Protein 9IRE (pdb70)

Sequence (294 aa):
MEERIERIKKQLHAASYKLTPQREATVRVLLENEEDHLSAEDVYLLVKEKSPEIGLATVYRTLELLSELKVVDKINFGDGVSRYDLRQEGAQRFHHHLICTQCGAVQEIQEDLLGEVERKVEHDWSFKVKDHRLTFHGICKNCQENETDEKMEERIERIKKQLHAASYKLTPQREATVRVLLENEEDHLSAEDVYLLVKEKSPEIGLATVYRTLELLSELKVVDKINFGDGVSRYDLRQERFHHHLICTQCGAVQEIQEDLLGEVERKVEHDWSFKVKDHRLTFHGICKNCQEN

Foldseek 3Di:
DVVVVVVVVVVVVVVPVVPCVLLVLLVVLCVVCQVDFAFLVRSLVVSCVPPVVHDSVNNVVSLVVCCVVVQWHWDDDVPPTTTTHGADPPDQEGWEWEFEPPVTDIDTHPDDPCVVVVVVCCPPVVDDDRYDYHYDYYHDDVSVVVVVVVD/DVCVVVVVVVVVVCVQPVDDVLLVLLVVLQVVAQVDFAFLVRSLVVSCVVDVVRDSVNSVVSLVSCCVVQQWPFDDLPLPTTTTHGPPPLPWEWEAENPPRDIDTDPDDPCVVVQVCCCVVVVDDDDHDYYYHYHHDDVVVVD

Nearest PDB structures (foldseek):
  5nhk-assembly1_B  TM=7.740E-01  e=3.487E-10  Francisella tularensis
  2w57-assembly1_B  TM=7.694E-01  e=8.499E-10  Vibrio cholerae
  4ray-assembly1_B  TM=5.313E-01  e=4.793E-10  Magnetospirillum gryphiswaldense MSR-1 v2
  6h1c-assembly1_B-2  TM=6.191E-01  e=3.673E-09  Pseudomonas aeruginosa PAO1
  5fd5-assembly2_B  TM=6.069E-01  e=2.072E-09  Rhizobium leguminosarum bv. viciae

Solvent-accessible surface area: 18382 Å² total; per-residue (Å²): 176,132,96,151,69,100,126,86,125,126,124,107,110,53,58,60,165,155,66,67,83,49,54,103,10,0,47,126,0,7,93,108,37,88,147,76,17,17,3,13,101,44,0,54,109,64,1,54,148,107,23,82,126,15,39,91,57,28,1,104,163,3,0,50,71,18,25,129,106,142,59,0,21,26,5,32,30,74,74,63,43,46,52,5,0,24,38,95,170,79,43,138,42,4,17,7,0,3,14,4,75,102,74,41,46,49,61,46,7,127,111,56,27,0,32,109,11,23,152,81,4,36,149,90,102,56,6,101,2,128,21,2,21,2,13,2,36,0,68,12,101,91,12,68,82,88,96,93,116,121,251,159,142,101,117,77,81,129,66,80,123,120,108,119,28,59,44,133,115,89,60,107,75,53,69,13,0,31,123,0,8,94,102,34,93,124,73,12,17,5,23,101,48,0,48,101,65,0,77,152,122,26,89,127,6,35,93,54,36,0,101,160,4,0,48,38,20,23,128,82,140,66,0,46,62,21,21,7,25,29,60,47,34,14,4,32,21,80,105,176,136,71,50,4,0,2,0,2,68,120,65,35,30,49,35,49,6,186,114,76,31,1,28,118,12,22,140,78,6,42,159,82,102,49,6,100,3,117,62,0,74,5,2,1,12,0,71,2,102,85,26,90,118,160

Secondary structure (DSSP, 8-state):
-HHHHHHHHHHHHHHHHHHHHHHHHHHHHHHHTSSS-EEHHHHHHHHHTT--S--HHHHHHHHHHHHHTTSEEEE--SSS--EEEEPPTT-SSPPEEEEPSSS--EEEE-S-TTHHHHHHHHHHTT----EEEEEEE---HHHHSSSSS--/-HHHHHHHHHHHHHHHHS--HHHHHHHHHHHTTSSS-EEHHHHHHHHHTT-TTS-HHHHHHHHHHHHHTTSEEEEE-SSSSEEEEE------EEEE-TTT--EEEE-S---THHHHHHIIIII----EEEEEEE---TTGGG-

Structure (mmCIF, N/CA/C/O backbone):
data_9IRE
#
_entry.id   9IRE
#
_cell.length_a   99.009
_cell.length_b   99.009
_cell.length_c   61.253
_cell.angle_alpha   90.000
_cell.angle_beta   90.000
_cell.angle_gamma   90.000
#
_symmetry.space_group_name_H-M   'P 4 21 2'
#
loop_
_entity.id
_entity.type
_entity.pdbx_description
1 polymer 'Ferric uptake regulation protein'
2 non-polymer 'ZINC ION'
3 non-polymer 'MAGNESIUM ION'
#
loop_
_atom_site.group_PDB
_atom_site.id
_atom_site.type_symbol
_atom_site.label_atom_id
_atom_site.label_alt_id
_atom_site.label_comp_id
_atom_site.label_asym_id
_atom_site.label_entity_id
_atom_site.label_seq_id
_atom_site.pdbx_PDB_ins_code
_atom_site.Cartn_x
_atom_site.Cartn_y
_atom_site.Cartn_z
_atom_site.occupancy
_atom_site.B_iso_or_equiv
_atom_site.auth_seq_id
_atom_site.auth_comp_id
_atom_site.auth_asym_id
_atom_site.auth_atom_id
_atom_site.pdbx_PDB_model_num
ATOM 1 N N . MET A 1 1 ? -6.66700 -15.93000 -22.00900 1.000 128.98000 1 MET A N 1
ATOM 2 C CA . MET A 1 1 ? -5.62500 -16.05900 -20.99600 1.000 121.24000 1 MET A CA 1
ATOM 3 C C . MET A 1 1 ? -5.71200 -17.41900 -20.32600 1.000 109.54000 1 MET A C 1
ATOM 4 O O . MET A 1 1 ? -4.70600 -18.09100 -20.13700 1.000 109.82000 1 MET A O 1
ATOM 9 N N . GLU A 1 2 ? -6.91000 -17.79900 -19.87500 1.000 110.58000 2 GLU A N 1
ATOM 10 C CA . GLU A 1 2 ? -7.05500 -19.05900 -19.09500 1.000 102.31000 2 GLU A CA 1
ATOM 11 C C . GLU A 1 2 ? -6.48200 -20.23900 -19.87900 1.000 97.61000 2 GLU A C 1
ATOM 12 O O . GLU A 1 2 ? -6.16500 -21.26900 -19.25400 1.000 84.12000 2 GLU A O 1
ATOM 18 N N . GLU A 1 3 ? -6.38600 -20.09600 -21.19700 1.000 108.74000 3 GLU A N 1
ATOM 19 C CA . GLU A 1 3 ? -5.75900 -21.16100 -22.01100 1.000 111.22000 3 GLU A CA 1
ATOM 20 C C . GLU A 1 3 ? -4.27600 -21.19400 -21.64500 1.000 112.53000 3 GLU A C 1
ATOM 21 O O . GLU A 1 3 ? -3.74600 -22.28800 -21.37500 1.000 115.66000 3 GLU A O 1
ATOM 27 N N . ARG A 1 4 ? -3.65100 -20.02100 -21.61200 1.000 104.41000 4 ARG A N 1
ATOM 28 C CA . ARG A 1 4 ? -2.21000 -19.94900 -21.28100 1.000 100.73000 4 ARG A CA 1
ATOM 29 C C . ARG A 1 4 ? -1.98100 -20.53000 -19.88700 1.000 81.67000 4 ARG A C 1
ATOM 30 O O . ARG A 1 4 ? -0.88800 -21.05200 -19.64800 1.000 86.19000 4 ARG A O 1
ATOM 38 N N . ILE A 1 5 ? -2.97100 -20.45600 -19.00400 1.000 78.17000 5 ILE A N 1
ATOM 39 C CA . ILE A 1 5 ? -2.67700 -20.93100 -17.65700 1.000 77.55000 5 ILE A CA 1
ATOM 40 C C . ILE A 1 5 ? -2.64000 -22.44000 -17.65200 1.000 75.32000 5 ILE A C 1
ATOM 41 O O . ILE A 1 5 ? -1.80800 -23.05400 -16.98300 1.000 60.20000 5 ILE A O 1
ATOM 46 N N . GLU A 1 6 ? -3.57900 -23.01600 -18.40300 1.000 91.72000 6 GLU A N 1
ATOM 47 C CA . GLU A 1 6 ? -3.64500 -24.45300 -18.58200 1.000 83.84000 6 GLU A CA 1
ATOM 48 C C . GLU A 1 6 ? -2.37100 -24.96100 -19.25300 1.000 82.98000 6 GLU A C 1
ATOM 49 O O . GLU A 1 6 ? -1.73900 -25.90400 -18.76100 1.000 85.65000 6 GLU A O 1
ATOM 55 N N . ARG A 1 7 ? -1.94200 -24.30300 -20.33700 1.000 78.36000 7 ARG A N 1
ATOM 56 C CA . ARG A 1 7 ? -0.60700 -24.53800 -20.87900 1.000 75.55000 7 ARG A CA 1
ATOM 57 C C . ARG A 1 7 ? 0.46000 -24.55400 -19.78700 1.000 70.13000 7 ARG A C 1
ATOM 58 O O . ARG A 1 7 ? 1.21900 -25.51700 -19.66900 1.000 69.30000 7 ARG A O 1
ATOM 66 N N . ILE A 1 8 ? 0.54200 -23.48200 -18.99600 1.000 71.23000 8 ILE A N 1
ATOM 67 C CA . ILE A 1 8 ? 1.48300 -23.42500 -17.88300 1.000 68.49000 8 ILE A CA 1
ATOM 68 C C . ILE A 1 8 ? 1.30800 -24.63200 -16.96300 1.000 80.41000 8 ILE A C 1
ATOM 69 O O . ILE A 1 8 ? 2.29100 -25.23700 -16.51300 1.000 79.90000 8 ILE A O 1
ATOM 74 N N . LYS A 1 9 ? 0.06300 -25.02700 -16.68500 1.000 77.72000 9 LYS A N 1
ATOM 75 C CA . LYS A 1 9 ? -0.13200 -26.21100 -15.85700 1.000 74.18000 9 LYS A CA 1
ATOM 76 C C . LYS A 1 9 ? 0.54300 -27.41700 -16.49200 1.000 77.55000 9 LYS A C 1
ATOM 77 O O . LYS A 1 9 ? 1.35100 -28.10100 -15.85000 1.000 79.31000 9 LYS A O 1
ATOM 83 N N . LYS A 1 10 ? 0.26400 -27.66300 -17.77600 1.000 79.02000 10 LYS A N 1
ATOM 84 C CA . LYS A 1 10 ? 0.88300 -28.80500 -18.44000 1.000 80.59000 10 LYS A CA 1
ATOM 85 C C . LYS A 1 10 ? 2.41200 -28.68100 -18.45400 1.000 79.44000 10 LYS A C 1
ATOM 86 O O . LYS A 1 10 ? 3.11200 -29.66400 -18.17400 1.000 77.44000 10 LYS A O 1
ATOM 92 N N . GLN A 1 11 ? 2.94100 -27.47000 -18.71400 1.000 81.71000 11 GLN A N 1
ATOM 93 C CA . GLN A 1 11 ? 4.36600 -27.16300 -18.54000 1.000 79.17000 11 GLN A CA 1
ATOM 94 C C . GLN A 1 11 ? 4.93000 -27.77300 -17.26800 1.000 79.37000 11 GLN A C 1
ATOM 95 O O . GLN A 1 11 ? 5.82400 -28.63000 -17.31100 1.000 73.65000 11 GLN A O 1
ATOM 101 N N . LEU A 1 12 ? 4.40900 -27.32500 -16.11700 1.000 76.36000 12 LEU A N 1
ATOM 102 C CA . LEU A 1 12 ? 4.94900 -27.75800 -14.82600 1.000 87.04000 12 LEU A CA 1
ATOM 103 C C . LEU A 1 12 ? 4.82200 -29.27400 -14.60100 1.000 74.54000 12 LEU A C 1
ATOM 104 O O . LEU A 1 12 ? 5.75900 -29.90000 -14.09100 1.000 58.86000 12 LEU A O 1
ATOM 109 N N . HIS A 1 13 ? 3.66700 -29.88000 -14.93300 1.000 73.29000 13 HIS A N 1
ATOM 110 C CA . HIS A 1 13 ? 3.56500 -31.33200 -14.77400 1.000 76.20000 13 HIS A CA 1
ATOM 111 C C . HIS A 1 13 ? 4.73300 -32.05100 -15.44900 1.000 74.77000 13 HIS A C 1
ATOM 112 O O . HIS A 1 13 ? 5.26400 -33.03400 -14.91400 1.000 71.45000 13 HIS A O 1
ATOM 119 N N . ALA A 1 14 ? 5.15300 -31.57300 -16.62300 1.000 81.09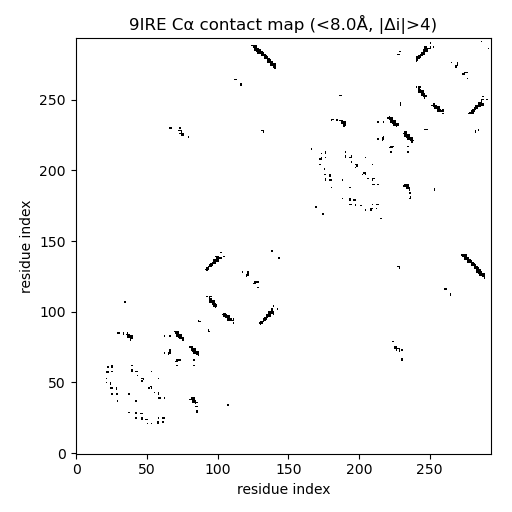000 14 ALA A N 1
ATOM 120 C CA . ALA A 1 14 ? 6.28400 -32.18700 -17.30200 1.000 91.84000 14 ALA A CA 1
ATOM 121 C C . ALA A 1 14 ? 7.53900 -32.02000 -16.47600 1.000 82.45000 14 ALA A C 1
ATOM 122 O O . ALA A 1 14 ? 8.16800 -32.99900 -16.06200 1.000 82.37000 14 ALA A O 1
ATOM 124 N N . ALA A 1 15 ? 7.88700 -30.76600 -16.19700 1.000 79.97000 15 ALA A N 1
ATOM 125 C CA . ALA A 1 15 ? 9.05900 -30.46000 -15.39300 1.000 84.79000 15 ALA A CA 1
ATOM 126 C C . ALA A 1 15 ? 9.13500 -31.32500 -14.13400 1.000 82.74000 15 ALA A C 1
ATOM 127 O O . ALA A 1 15 ? 10.22900 -31.62600 -13.64600 1.000 84.41000 15 ALA A O 1
ATOM 129 N N . SER A 1 16 ? 7.99000 -31.77500 -13.62400 1.000 88.63000 16 SER A N 1
ATOM 130 C CA . SER A 1 16 ? 7.96900 -32.44200 -12.33400 1.000 73.79000 16 SER A CA 1
ATOM 131 C C . SER A 1 16 ? 8.31900 -33.90800 -12.43400 1.000 80.72000 16 SER A C 1
ATOM 132 O O . SER A 1 16 ? 9.16200 -34.38800 -11.66800 1.000 86.21000 16 SER A O 1
ATOM 135 N N . TYR A 1 17 ? 7.70200 -34.65400 -13.35000 1.000 90.50000 17 TYR A N 1
ATOM 136 C CA . TYR A 1 17 ? 8.19900 -36.01800 -13.48700 1.000 104.93000 17 TYR A CA 1
ATOM 137 C C . TYR A 1 17 ? 9.42500 -36.04900 -14.39400 1.000 95.10000 17 TYR A C 1
ATOM 138 O O . TYR A 1 17 ? 10.02000 -37.11500 -14.60300 1.000 95.90000 17 TYR A O 1
ATOM 147 N N . LYS A 1 18 ? 9.86200 -34.86600 -14.83500 1.000 82.57000 18 LYS A N 1
ATOM 148 C CA . LYS A 1 18 ? 11.24300 -34.63400 -15.23100 1.000 74.79000 18 LYS A CA 1
ATOM 149 C C . LYS A 1 18 ? 12.16200 -34.62500 -14.02000 1.000 76.85000 18 LYS A C 1
ATOM 150 O O . LYS A 1 18 ? 13.18300 -35.31100 -14.00900 1.000 85.68000 18 LYS A O 1
ATOM 156 N N . LEU A 1 19 ? 11.77600 -33.91900 -12.96200 1.000 82.78000 19 LEU A N 1
ATOM 157 C CA . LEU A 1 19 ? 12.66700 -33.57900 -11.86300 1.000 83.61000 19 LEU A CA 1
ATOM 158 C C . LEU A 1 19 ? 12.55500 -34.51700 -10.67600 1.000 71.16000 19 LEU A C 1
ATOM 159 O O . LEU A 1 19 ? 13.26700 -34.33600 -9.69600 1.000 84.74000 19 LEU A O 1
ATOM 164 N N . THR A 1 20 ? 11.71100 -35.48900 -10.72100 1.000 73.99000 20 THR A N 1
ATOM 165 C CA . THR A 1 20 ? 11.56900 -36.30100 -9.51800 1.000 85.06000 20 THR A CA 1
ATOM 166 C C . THR A 1 20 ? 12.82600 -37.09500 -9.13000 1.000 84.49000 20 THR A C 1
ATOM 167 O O . THR A 1 20 ? 13.05000 -37.30300 -7.93200 1.000 82.07000 20 THR A O 1
ATOM 171 N N . PRO A 1 21 ? 13.66500 -37.57500 -10.06500 1.000 89.93000 21 PRO A N 1
ATOM 172 C CA . PRO A 1 21 ? 14.85600 -38.31900 -9.61400 1.000 88.32000 21 PRO A CA 1
ATOM 173 C C . PRO A 1 21 ? 15.68200 -37.57800 -8.57300 1.000 81.42000 21 PRO A C 1
ATOM 174 O O . PRO A 1 21 ? 16.00400 -38.13700 -7.51500 1.000 80.34000 21 PRO A O 1
ATOM 178 N N . GLN A 1 22 ? 15.96100 -36.31000 -8.79200 1.000 84.69000 22 GLN A N 1
ATOM 179 C CA . GLN A 1 22 ? 16.71100 -35.57300 -7.78700 1.000 92.68000 22 GLN A CA 1
ATOM 180 C C . GLN A 1 22 ? 15.85400 -35.21000 -6.56800 1.000 84.05000 22 GLN A C 1
ATOM 181 O O . GLN A 1 22 ? 16.40100 -34.92300 -5.49600 1.000 66.07000 22 GLN A O 1
ATOM 187 N N . ARG A 1 23 ? 14.52400 -35.25300 -6.69900 1.000 84.40000 23 ARG A N 1
ATOM 188 C CA . ARG A 1 23 ? 13.65100 -35.15200 -5.53500 1.000 83.71000 23 ARG A CA 1
ATOM 189 C C . ARG A 1 23 ? 13.80000 -36.38100 -4.63900 1.000 89.86000 23 ARG A C 1
ATOM 190 O O . ARG A 1 23 ? 13.93200 -36.25400 -3.41100 1.000 83.83000 23 ARG A O 1
ATOM 198 N N . GLU A 1 24 ? 13.79700 -37.58200 -5.24200 1.000 87.47000 24 GLU A N 1
ATOM 199 C CA . GLU A 1 24 ? 13.84900 -38.81500 -4.45800 1.000 80.80000 24 GLU A CA 1
ATOM 200 C C . GLU A 1 24 ? 15.17700 -38.95100 -3.72700 1.000 81.87000 24 GLU A C 1
ATOM 201 O O . GLU A 1 24 ? 15.22000 -39.45200 -2.58800 1.000 73.08000 24 GLU A O 1
ATOM 207 N N . ALA A 1 25 ? 16.26700 -38.51000 -4.38400 1.000 77.91000 25 ALA A N 1
ATOM 208 C CA . ALA A 1 25 ? 17.60900 -38.52600 -3.80200 1.000 67.37000 25 ALA A CA 1
ATOM 209 C C . ALA A 1 25 ? 17.63800 -37.81300 -2.45700 1.000 67.47000 25 ALA A C 1
ATOM 210 O O . ALA A 1 25 ? 18.21000 -38.32100 -1.48300 1.000 60.45000 25 ALA A O 1
ATOM 212 N N . THR A 1 26 ? 17.03600 -36.60700 -2.41000 1.000 77.35000 26 THR A N 1
ATOM 213 C CA . THR A 1 26 ? 16.98500 -35.77600 -1.21000 1.000 59.78000 26 THR A CA 1
ATOM 214 C C . THR A 1 26 ? 16.06400 -36.38000 -0.16200 1.000 59.30000 26 THR A C 1
ATOM 215 O O . THR A 1 26 ? 16.42600 -36.46900 1.01700 1.000 55.48000 26 THR A O 1
ATOM 219 N N . VAL A 1 27 ? 14.87600 -36.83000 -0.57000 1.000 59.65000 27 VAL A N 1
ATOM 220 C CA . VAL A 1 27 ? 13.93900 -37.37800 0.40800 1.000 67.59000 27 VAL A CA 1
ATOM 221 C C . VAL A 1 27 ? 14.53700 -38.61700 1.09400 1.000 60.50000 27 VAL A C 1
ATOM 222 O O . VAL A 1 27 ? 14.25400 -38.88000 2.27100 1.000 56.63000 27 VAL A O 1
ATOM 226 N N . ARG A 1 28 ? 15.36900 -39.39000 0.37200 1.000 60.77000 28 ARG A N 1
ATOM 227 C CA . ARG A 1 28 ? 16.11600 -40.50100 0.98600 1.000 69.38000 28 ARG A CA 1
ATOM 228 C C . ARG A 1 28 ? 16.94500 -40.06500 2.19500 1.000 68.20000 28 ARG A C 1
ATOM 229 O O . ARG A 1 28 ? 16.75900 -40.55500 3.32400 1.000 66.54000 28 ARG A O 1
ATOM 237 N N . VAL A 1 29 ? 17.91300 -39.18900 1.94400 1.000 56.92000 29 VAL A N 1
ATOM 238 C CA . VAL A 1 29 ? 18.79500 -38.65300 2.96000 1.000 53.13000 29 VAL A CA 1
ATOM 239 C C . VAL A 1 29 ? 18.02900 -38.28000 4.21700 1.000 49.92000 29 VAL A C 1
ATOM 240 O O . VAL A 1 29 ? 18.44900 -38.61300 5.32300 1.000 55.66000 29 VAL A O 1
ATOM 244 N N . LEU A 1 30 ? 16.89000 -37.60900 4.06200 1.000 55.69000 30 LEU A N 1
ATOM 245 C CA . LEU A 1 30 ? 16.08000 -37.25200 5.22800 1.000 61.48000 30 LEU A CA 1
ATOM 246 C C . LEU A 1 30 ? 15.61900 -38.49800 5.96300 1.000 72.61000 30 LEU A C 1
ATOM 247 O O . LEU A 1 30 ? 15.74100 -38.60000 7.19200 1.000 70.20000 30 LEU A O 1
ATOM 252 N N . LEU A 1 31 ? 15.05700 -39.44700 5.21300 1.000 71.32000 31 LEU A N 1
ATOM 253 C CA . LEU A 1 31 ? 14.43900 -40.59400 5.84300 1.000 65.26000 31 LEU A CA 1
ATOM 254 C C . LEU A 1 31 ? 15.48600 -41.45700 6.51600 1.000 69.71000 31 LEU A C 1
ATOM 255 O O . LEU A 1 31 ? 15.25200 -41.97100 7.61800 1.000 70.01000 31 LEU A O 1
ATOM 260 N N . GLU A 1 32 ? 16.65400 -41.59100 5.87400 1.000 65.96000 32 GLU A N 1
ATOM 261 C CA . GLU A 1 32 ? 17.74400 -42.37300 6.44200 1.000 65.66000 32 GLU A CA 1
ATOM 262 C C . GLU A 1 32 ? 18.20100 -41.83400 7.78700 1.000 76.30000 32 GLU A C 1
ATOM 263 O O . GLU A 1 32 ? 18.78300 -42.58100 8.57700 1.000 106.88000 32 GLU A O 1
ATOM 269 N N . ASN A 1 33 ? 17.93800 -40.55900 8.08600 1.000 74.35000 33 ASN A N 1
ATOM 270 C CA . ASN A 1 33 ? 18.46900 -39.90500 9.29300 1.000 77.73000 33 ASN A CA 1
ATOM 271 C C . ASN A 1 33 ? 17.36900 -39.18900 10.07300 1.000 80.45000 33 ASN A C 1
ATOM 272 O O . ASN A 1 33 ? 17.46100 -37.98700 10.29700 1.000 82.29000 33 ASN A O 1
ATOM 277 N N . GLU A 1 34 ? 16.29400 -39.89500 10.43900 1.000 79.51000 34 GLU A N 1
ATOM 278 C CA . GLU A 1 34 ? 15.17700 -39.19400 11.07500 1.000 88.52000 34 GLU A CA 1
ATOM 279 C C . GLU A 1 34 ? 15.50300 -38.73900 12.48100 1.000 92.44000 34 GLU A C 1
ATOM 280 O O . GLU A 1 34 ? 14.79100 -37.87900 13.03000 1.000 84.16000 34 GLU A O 1
ATOM 286 N N . GLU A 1 35 ? 16.51400 -39.35600 13.09800 1.000 96.56000 35 GLU A N 1
ATOM 287 C CA . GLU A 1 35 ? 16.89100 -38.98600 14.45700 1.000 102.56000 35 GLU A CA 1
ATOM 288 C C . GLU A 1 35 ? 17.71100 -37.70800 14.47500 1.000 105.74000 35 GLU A C 1
ATOM 289 O O . GLU A 1 35 ? 17.58900 -36.90000 15.40200 1.000 115.64000 35 GLU A O 1
ATOM 295 N N . ASP A 1 36 ? 18.56600 -37.52200 13.47900 1.000 96.89000 36 ASP A N 1
ATOM 296 C CA . ASP A 1 36 ? 19.24000 -36.25000 13.29100 1.000 88.12000 36 ASP A CA 1
ATOM 297 C C . ASP A 1 36 ? 18.24300 -35.18900 12.82900 1.000 86.36000 36 ASP A C 1
ATOM 298 O O . ASP A 1 36 ? 17.13900 -35.50000 12.34700 1.000 83.78000 36 ASP A O 1
ATOM 303 N N . HIS A 1 37 ? 18.63300 -33.91800 12.99300 1.000 82.50000 37 HIS A N 1
ATOM 304 C CA . HIS A 1 37 ? 17.83900 -32.80500 12.46000 1.000 72.68000 37 HIS A CA 1
ATOM 305 C C . HIS A 1 37 ? 18.74900 -32.04300 11.48300 1.000 62.05000 37 HIS A C 1
ATOM 306 O O . HIS A 1 37 ? 19.49100 -31.15200 11.88500 1.000 55.55000 37 HIS A O 1
ATOM 313 N N . LEU A 1 38 ? 18.68100 -32.39500 10.18900 1.000 59.16000 38 LEU A N 1
ATOM 314 C CA . LEU A 1 38 ? 19.69900 -31.98500 9.22200 1.000 55.00000 38 LEU A CA 1
ATOM 315 C C . LEU A 1 38 ? 19.51300 -30.54500 8.72400 1.000 59.10000 38 LEU A C 1
ATOM 316 O O . LEU A 1 38 ? 18.40100 -30.11400 8.35400 1.000 55.82000 38 LEU A O 1
ATOM 321 N N . SER A 1 39 ? 20.60500 -29.78900 8.71700 1.000 56.58000 39 SER A N 1
ATOM 322 C CA . SER A 1 39 ? 20.55900 -28.50200 8.04800 1.000 52.60000 39 SER A CA 1
ATOM 323 C C . SER A 1 39 ? 20.66000 -28.72200 6.55100 1.000 52.74000 39 SER A C 1
ATOM 324 O O . SER A 1 39 ? 21.14000 -29.75500 6.09500 1.000 57.90000 39 SER A O 1
ATOM 327 N N . ALA A 1 40 ? 20.22200 -27.73500 5.77500 1.000 60.05000 40 ALA A N 1
ATOM 328 C CA . ALA A 1 40 ? 20.27800 -27.88200 4.32200 1.000 55.62000 40 ALA A CA 1
ATOM 329 C C . ALA A 1 40 ? 21.67500 -28.31000 3.88400 1.000 49.75000 40 ALA A C 1
ATOM 330 O O . ALA A 1 40 ? 21.81800 -29.29600 3.15900 1.000 43.98000 40 ALA A O 1
ATOM 332 N N . GLU A 1 41 ? 22.71100 -27.58500 4.35700 1.000 57.30000 41 GLU A N 1
ATOM 333 C CA . GLU A 1 41 ? 24.11900 -27.95100 4.17300 1.000 51.75000 41 GLU A CA 1
ATOM 334 C C . GLU A 1 41 ? 24.35600 -29.42200 4.41400 1.000 51.10000 41 GLU A C 1
ATOM 335 O O . GLU A 1 41 ? 25.00600 -30.08100 3.60600 1.000 53.61000 41 GLU A O 1
ATOM 341 N N . ASP A 1 42 ? 23.85000 -29.94900 5.53500 1.000 56.48000 42 ASP A N 1
ATOM 342 C CA . ASP A 1 42 ? 23.99900 -31.36800 5.86900 1.000 51.97000 42 ASP A CA 1
ATOM 343 C C . ASP A 1 42 ? 23.44000 -32.26300 4.77500 1.000 49.74000 42 ASP A C 1
ATOM 344 O O . ASP A 1 42 ? 24.17100 -33.03500 4.16100 1.000 55.90000 42 ASP A O 1
ATOM 349 N N . VAL A 1 43 ? 22.13400 -32.18600 4.55300 1.000 46.85000 43 VAL A N 1
ATOM 350 C CA . VAL A 1 43 ? 21.50300 -32.85000 3.42000 1.000 56.70000 43 VAL A CA 1
ATOM 351 C C . VAL A 1 43 ? 22.40400 -32.76800 2.18900 1.000 55.19000 43 VAL A C 1
ATOM 352 O O . VAL A 1 43 ? 22.75800 -33.78800 1.59300 1.000 58.82000 43 VAL A O 1
ATOM 356 N N . TYR A 1 44 ? 22.81200 -31.55700 1.80700 1.000 51.15000 44 TYR A N 1
ATOM 357 C CA . TYR A 1 44 ? 23.54100 -31.38500 0.56300 1.000 56.37000 44 TYR A CA 1
ATOM 358 C C . TYR A 1 44 ? 24.68300 -32.36400 0.48700 1.000 66.49000 44 TYR A C 1
ATOM 359 O O . TYR A 1 44 ? 24.77900 -33.14500 -0.46400 1.000 78.13000 44 TYR A O 1
ATOM 368 N N . LEU A 1 45 ? 25.54200 -32.34300 1.50900 1.000 58.51000 45 LEU A N 1
ATOM 369 C CA . LEU A 1 45 ? 26.64800 -33.28700 1.60200 1.000 58.04000 45 LEU A CA 1
ATOM 370 C C . LEU A 1 45 ? 26.17000 -34.73500 1.45500 1.000 69.48000 45 LEU A C 1
ATOM 371 O O . LEU A 1 45 ? 26.67800 -35.48400 0.61100 1.000 70.03000 45 LEU A O 1
ATOM 376 N N . LEU A 1 46 ? 25.16600 -35.13800 2.23500 1.000 61.87000 46 LEU A N 1
ATOM 377 C CA . LEU A 1 46 ? 24.80500 -36.54400 2.22100 1.000 57.18000 46 LEU A CA 1
ATOM 378 C C . LEU A 1 46 ? 24.22500 -36.97700 0.88300 1.000 70.50000 46 LEU A C 1
ATOM 379 O O . LEU A 1 46 ? 24.19400 -38.18300 0.60700 1.000 81.30000 46 LEU A O 1
ATOM 384 N N . VAL A 1 47 ? 23.80000 -36.02900 0.04200 1.000 73.09000 47 VAL A N 1
ATOM 385 C CA . VAL A 1 47 ? 23.15800 -36.35200 -1.23200 1.000 78.88000 47 VAL A CA 1
ATOM 386 C C . VAL A 1 47 ? 24.18500 -36.48900 -2.35100 1.000 83.08000 47 VAL A C 1
ATOM 387 O O . VAL A 1 47 ? 23.93500 -37.21900 -3.32100 1.000 96.90000 47 VAL A O 1
ATOM 391 N N . LYS A 1 48 ? 25.35100 -35.85600 -2.22800 1.000 84.72000 48 LYS A N 1
ATOM 392 C CA . LYS A 1 48 ? 26.42400 -36.11000 -3.18300 1.000 93.91000 48 LYS A CA 1
ATOM 393 C C . LYS A 1 48 ? 27.18800 -37.39500 -2.87400 1.000 89.68000 48 LYS A C 1
ATOM 394 O O . LYS A 1 48 ? 28.00800 -37.83700 -3.69300 1.000 88.63000 48 LYS A O 1
ATOM 400 N N . GLU A 1 49 ? 26.92100 -38.01400 -1.72300 1.000 85.37000 49 GLU A N 1
ATOM 401 C CA . GLU A 1 49 ? 27.50100 -39.31400 -1.43000 1.000 83.06000 49 GLU A CA 1
ATOM 402 C C . GLU A 1 49 ? 26.86600 -40.41100 -2.27500 1.000 79.51000 49 GLU A C 1
ATOM 403 O O . GLU A 1 49 ? 27.42200 -41.50300 -2.37200 1.000 88.29000 49 GLU A O 1
ATOM 409 N N . LYS A 1 50 ? 25.71700 -40.14300 -2.88700 1.000 88.46000 50 LYS A N 1
ATOM 410 C CA . LYS A 1 50 ? 25.04800 -41.08600 -3.77400 1.000 93.02000 50 LYS A CA 1
ATOM 411 C C . LYS A 1 50 ? 24.82900 -40.46600 -5.14800 1.000 88.84000 50 LYS A C 1
ATOM 412 O O . LYS A 1 50 ? 25.16200 -41.05900 -6.18000 1.000 102.55000 50 LYS A O 1
ATOM 418 N N . SER A 1 51 ? 24.29000 -39.25600 -5.17000 1.000 82.20000 51 SER A N 1
ATOM 419 C CA . SER A 1 51 ? 23.78800 -38.65100 -6.39700 1.000 86.94000 51 SER A CA 1
ATOM 420 C C . SER A 1 51 ? 24.43200 -37.28900 -6.63300 1.000 91.42000 51 SER A C 1
ATOM 421 O O . SER A 1 51 ? 23.72800 -36.28500 -6.80400 1.000 106.57000 51 SER A O 1
ATOM 424 N N . PRO A 1 52 ? 25.78000 -37.22800 -6.72600 1.000 94.04000 52 PRO A N 1
ATOM 425 C CA . PRO A 1 52 ? 26.47000 -35.92100 -6.75400 1.000 98.84000 52 PRO A CA 1
ATOM 426 C C . PRO A 1 52 ? 26.35100 -35.09100 -8.04500 1.000 98.45000 52 PRO A C 1
ATOM 427 O O . PRO A 1 52 ? 27.02300 -34.06000 -8.18200 1.000 84.11000 52 PRO A O 1
ATOM 431 N N . GLU A 1 53 ? 25.49600 -35.50300 -8.97500 1.000 103.30000 53 GLU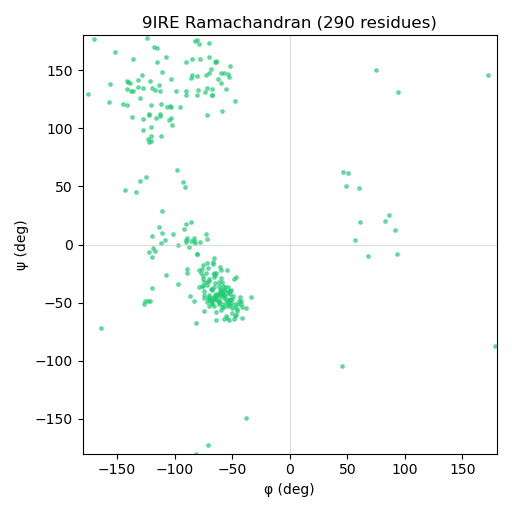 A N 1
ATOM 432 C CA . GLU A 1 53 ? 25.12300 -34.70400 -10.14400 1.000 99.19000 53 GLU A CA 1
ATOM 433 C C . GLU A 1 53 ? 23.86700 -33.90000 -9.85500 1.000 95.61000 53 GLU A C 1
ATOM 434 O O . GLU A 1 53 ? 22.88700 -33.90700 -10.60300 1.000 93.74000 53 GLU A O 1
ATOM 440 N N . ILE A 1 54 ? 23.91800 -33.14400 -8.76700 1.000 96.18000 54 ILE A N 1
ATOM 441 C CA . ILE A 1 54 ? 22.71700 -32.67300 -8.08800 1.000 92.62000 54 ILE A CA 1
ATOM 442 C C . ILE A 1 54 ? 22.67500 -31.14000 -8.01300 1.000 92.40000 54 ILE A C 1
ATOM 443 O O . ILE A 1 54 ? 21.65300 -30.52200 -8.34700 1.000 100.20000 54 ILE A O 1
ATOM 448 N N . GLY A 1 55 ? 23.77000 -30.51600 -7.58300 1.000 81.69000 55 GLY A N 1
ATOM 449 C CA . GLY A 1 55 ? 23.74400 -29.08900 -7.34200 1.000 90.44000 55 GLY A CA 1
ATOM 450 C C . GLY A 1 55 ? 22.99900 -28.73000 -6.06900 1.000 88.32000 55 GLY A C 1
ATOM 451 O O . GLY A 1 55 ? 22.06900 -29.43200 -5.65800 1.000 102.71000 55 GLY A O 1
ATOM 452 N N . LEU A 1 56 ? 23.39400 -27.63600 -5.42100 1.000 76.42000 56 LEU A N 1
ATOM 453 C CA . LEU A 1 56 ? 22.80500 -27.33600 -4.12500 1.000 69.55000 56 LEU A CA 1
ATOM 454 C C . LEU A 1 56 ? 21.40300 -26.78400 -4.27000 1.000 73.29000 56 LEU A C 1
ATOM 455 O O . LEU A 1 56 ? 20.54300 -27.07600 -3.43200 1.000 72.62000 56 LEU A O 1
ATOM 460 N N . ALA A 1 57 ? 21.15200 -25.98100 -5.31800 1.000 69.47000 57 ALA A N 1
ATOM 461 C CA . ALA A 1 57 ? 19.85600 -25.30300 -5.42700 1.000 51.62000 57 ALA A CA 1
ATOM 462 C C . ALA A 1 57 ? 18.71400 -26.30900 -5.48900 1.000 56.94000 57 ALA A C 1
ATOM 463 O O . ALA A 1 57 ? 17.68800 -26.13700 -4.83100 1.000 61.08000 57 ALA A O 1
ATOM 465 N N . THR A 1 58 ? 18.87900 -27.38900 -6.24300 1.000 63.40000 58 THR A N 1
ATOM 466 C CA . THR A 1 58 ? 17.79600 -28.35300 -6.29400 1.000 66.31000 58 THR A CA 1
ATOM 467 C C . THR A 1 58 ? 17.57200 -29.02300 -4.94700 1.000 61.89000 58 THR A C 1
ATOM 468 O O . THR A 1 58 ? 16.46700 -29.50800 -4.69200 1.000 50.22000 58 THR A O 1
ATOM 472 N N . VAL A 1 59 ? 18.58400 -29.09000 -4.08100 1.000 54.12000 59 VAL A N 1
ATOM 473 C CA . VAL A 1 59 ? 18.35500 -29.73200 -2.79300 1.000 55.30000 59 VAL A CA 1
ATOM 474 C C . VAL A 1 59 ? 17.53600 -28.80200 -1.91200 1.000 51.42000 59 VAL A C 1
ATOM 475 O O . VAL A 1 59 ? 16.42000 -29.13800 -1.51200 1.000 53.35000 59 VAL A O 1
ATOM 479 N N . TYR A 1 60 ? 18.04200 -27.58800 -1.68500 1.000 59.50000 60 TYR A N 1
ATOM 480 C CA . TYR A 1 60 ? 17.32800 -26.54700 -0.95600 1.000 50.40000 60 TYR A CA 1
ATOM 481 C C . TYR A 1 60 ? 15.87300 -26.41000 -1.41000 1.000 47.80000 60 TYR A C 1
ATOM 482 O O . TYR A 1 60 ? 14.93100 -26.54700 -0.61700 1.000 55.47000 60 TYR A O 1
ATOM 491 N N . ARG A 1 61 ? 15.68100 -26.15600 -2.70100 1.000 51.59000 61 ARG A N 1
ATOM 492 C CA . ARG A 1 61 ? 14.33300 -26.00100 -3.22400 1.000 52.99000 61 ARG A CA 1
ATOM 493 C C . ARG A 1 61 ? 13.47700 -27.20700 -2.85900 1.000 59.10000 61 ARG A C 1
ATOM 494 O O . ARG A 1 61 ? 12.29300 -27.04400 -2.53900 1.000 63.87000 61 ARG A O 1
ATOM 502 N N . THR A 1 62 ? 14.05500 -28.41700 -2.86200 1.000 56.14000 62 THR A N 1
ATOM 503 C CA . THR A 1 62 ? 13.29000 -29.56300 -2.37600 1.000 58.60000 62 THR A CA 1
ATOM 504 C C . THR A 1 62 ? 12.99500 -29.40800 -0.89500 1.000 59.24000 62 THR A C 1
ATOM 505 O O . THR A 1 62 ? 11.86100 -29.59800 -0.45600 1.000 60.72000 62 THR A O 1
ATOM 509 N N . LEU A 1 63 ? 14.01100 -29.05500 -0.11100 1.000 59.25000 63 LEU A N 1
ATOM 510 C CA . LEU A 1 63 ? 13.84500 -28.98500 1.33300 1.000 45.72000 63 LEU A CA 1
ATOM 511 C C . LEU A 1 63 ? 12.78900 -27.98100 1.67200 1.000 49.84000 63 LEU A C 1
ATOM 512 O O . LEU A 1 63 ? 11.94700 -28.20800 2.55100 1.000 48.70000 63 LEU A O 1
ATOM 517 N N . GLU A 1 64 ? 12.81700 -26.86100 0.97200 1.000 57.15000 64 GLU A N 1
ATOM 518 C CA . GLU A 1 64 ? 11.84000 -25.83700 1.25000 1.000 58.54000 64 GLU A CA 1
ATOM 519 C C . GLU A 1 64 ? 10.45000 -26.30100 0.82900 1.000 50.05000 64 GLU A C 1
ATOM 520 O O . GLU A 1 64 ? 9.52000 -26.30100 1.63900 1.000 50.75000 64 GLU A O 1
ATOM 526 N N . LEU A 1 65 ? 10.31100 -26.82200 -0.38800 1.000 55.79000 65 LEU A N 1
ATOM 527 C CA . LEU A 1 65 ? 9.02700 -27.39200 -0.79600 1.000 55.17000 65 LEU A CA 1
ATOM 528 C C . LEU A 1 65 ? 8.49700 -28.41300 0.21200 1.000 52.28000 65 LEU A C 1
ATOM 529 O O . LEU A 1 65 ? 7.30600 -28.41800 0.52900 1.000 54.89000 65 LEU A O 1
ATOM 534 N N . LEU A 1 66 ? 9.37300 -29.24800 0.76400 1.000 46.62000 66 LEU A N 1
ATOM 535 C CA . LEU A 1 66 ? 8.94500 -30.28700 1.69700 1.000 51.79000 66 LEU A CA 1
ATOM 536 C C . LEU A 1 66 ? 8.51900 -29.73300 3.05000 1.000 56.10000 66 LEU A C 1
ATOM 537 O O . LEU A 1 66 ? 7.67600 -30.34400 3.72700 1.000 51.47000 66 LEU A O 1
ATOM 542 N N . SER A 1 67 ? 9.13100 -28.62900 3.49700 1.000 56.62000 67 SER A N 1
ATOM 543 C CA . SER A 1 67 ? 8.60500 -27.92700 4.66200 1.000 49.37000 67 SER A CA 1
ATOM 544 C C . SER A 1 67 ? 7.41700 -27.08000 4.31500 1.000 48.96000 67 SER A C 1
ATOM 545 O O . SER A 1 67 ? 6.66800 -26.70500 5.21600 1.000 53.48000 67 SER A O 1
ATOM 548 N N . GLU A 1 68 ? 7.26700 -26.71500 3.03900 1.000 59.07000 68 GLU A N 1
ATOM 549 C CA . GLU A 1 68 ? 6.01400 -26.12700 2.59600 1.000 52.77000 68 GLU A CA 1
ATOM 550 C C . GLU A 1 68 ? 4.88700 -27.10400 2.85100 1.000 54.23000 68 GLU A C 1
ATOM 551 O O . GLU A 1 68 ? 3.82000 -26.71200 3.32500 1.000 71.27000 68 GLU A O 1
ATOM 557 N N . LEU A 1 69 ? 5.13900 -28.39200 2.60200 1.000 55.84000 69 LEU A N 1
ATOM 558 C CA . LEU A 1 69 ? 4.13000 -29.45000 2.60000 1.000 64.79000 69 LEU A CA 1
ATOM 559 C C . LEU A 1 69 ? 3.97800 -30.12500 3.95400 1.000 65.99000 69 LEU A C 1
ATOM 560 O O . LEU A 1 69 ? 3.38800 -31.21000 4.02900 1.000 75.78000 69 LEU A O 1
ATOM 565 N N . LYS A 1 70 ? 4.52900 -29.53900 5.01300 1.000 66.26000 70 LYS A N 1
ATOM 566 C CA . LYS A 1 70 ? 4.57000 -30.09000 6.37200 1.000 65.69000 70 LYS A CA 1
ATOM 567 C C . LYS A 1 70 ? 5.24000 -31.46300 6.44700 1.000 61.13000 70 LYS A C 1
ATOM 568 O O . LYS A 1 70 ? 5.26900 -32.04200 7.53700 1.000 67.48000 70 LYS A O 1
ATOM 574 N N . VAL A 1 71 ? 5.79100 -31.99400 5.34000 1.000 51.89000 71 VAL A N 1
ATOM 575 C CA . VAL A 1 71 ? 6.49300 -33.27700 5.37600 1.000 53.22000 71 VAL A CA 1
ATOM 576 C C . VAL A 1 71 ? 7.61200 -33.22300 6.41800 1.000 67.60000 71 VAL A C 1
ATOM 577 O O . VAL A 1 71 ? 7.78500 -34.16500 7.20400 1.000 64.31000 71 VAL A O 1
ATOM 581 N N . VAL A 1 72 ? 8.36800 -32.09700 6.42400 1.000 72.65000 72 VAL A N 1
ATOM 582 C CA . VAL A 1 72 ? 9.41100 -31.72100 7.39300 1.000 64.53000 72 VAL A CA 1
ATOM 583 C C . VAL A 1 72 ? 9.09100 -30.34600 8.00000 1.000 67.99000 72 VAL A C 1
ATOM 584 O O . VAL A 1 72 ? 8.11200 -29.68300 7.63100 1.000 69.72000 72 VAL A O 1
ATOM 588 N N . ASP A 1 73 ? 9.94600 -29.91200 8.94800 1.000 62.55000 73 ASP A N 1
ATOM 589 C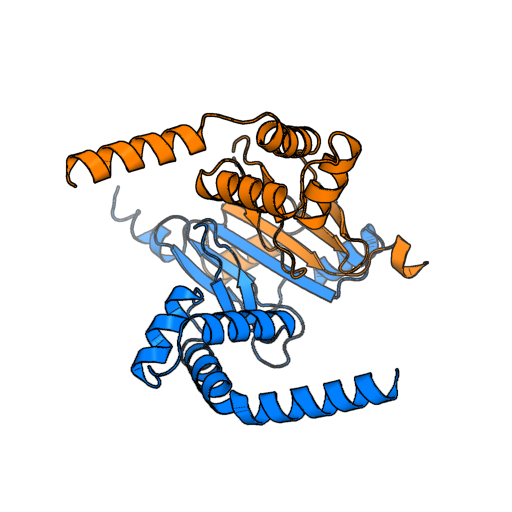 CA . ASP A 1 73 ? 9.71500 -28.67900 9.69000 1.000 59.06000 73 ASP A CA 1
ATOM 590 C C . ASP A 1 73 ? 11.02700 -27.92500 9.91300 1.000 64.53000 73 ASP A C 1
ATOM 591 O O . ASP A 1 73 ? 12.03800 -28.52000 10.29900 1.000 61.61000 73 ASP A O 1
ATOM 596 N N . LYS A 1 74 ? 11.02600 -26.61200 9.66500 1.000 67.85000 74 LYS A N 1
ATOM 597 C CA . LYS A 1 74 ? 12.24800 -25.84000 9.86600 1.000 60.17000 74 LYS A CA 1
ATOM 598 C C . LYS A 1 74 ? 12.35000 -25.42900 11.32300 1.000 58.71000 74 LYS A C 1
ATOM 599 O O . LYS A 1 74 ? 11.34600 -25.27600 12.01100 1.000 64.61000 74 LYS A O 1
ATOM 605 N N . ILE A 1 75 ? 13.57200 -25.37500 11.81900 1.000 56.33000 75 ILE A N 1
ATOM 606 C CA . ILE A 1 75 ? 13.77200 -25.26400 13.25200 1.000 54.92000 75 ILE A CA 1
ATOM 607 C C . ILE A 1 75 ? 15.14900 -24.64900 13.49100 1.000 64.12000 75 ILE A C 1
ATOM 608 O O . ILE A 1 75 ? 16.15900 -25.14700 12.97700 1.000 64.92000 75 ILE A O 1
ATOM 613 N N . ASN A 1 76 ? 15.19900 -23.52600 14.20600 1.000 68.43000 76 ASN A N 1
ATOM 614 C CA . ASN A 1 76 ? 16.45500 -23.11100 14.79200 1.000 64.30000 76 ASN A CA 1
ATOM 615 C C . ASN A 1 76 ? 16.56600 -23.71600 16.18200 1.000 66.98000 76 ASN A C 1
ATOM 616 O O . ASN A 1 76 ? 15.56800 -24.07300 16.79900 1.000 72.59000 76 ASN A O 1
ATOM 621 N N . PHE A 1 77 ? 17.78800 -23.84500 16.68100 1.000 74.64000 77 PHE A N 1
ATOM 622 C CA . PHE A 1 77 ? 17.95600 -24.43800 17.99900 1.000 71.81000 77 PHE A CA 1
ATOM 623 C C . PHE A 1 77 ? 18.62200 -23.48500 18.97100 1.000 83.43000 77 PHE A C 1
ATOM 624 O O . PHE A 1 77 ? 18.89400 -23.87600 20.11900 1.000 77.02000 77 PHE A O 1
ATOM 632 N N . GLY A 1 78 ? 18.82500 -22.22900 18.55900 1.000 100.80000 78 GLY A N 1
ATOM 633 C CA . GLY A 1 78 ? 19.69700 -21.29500 19.22900 1.000 98.39000 78 GLY A CA 1
ATOM 634 C C . GLY A 1 78 ? 21.09200 -21.30900 18.65900 1.000 106.63000 78 GLY A C 1
ATOM 635 O O . GLY A 1 78 ? 21.90100 -20.44300 19.02100 1.000 124.82000 78 GLY A O 1
ATOM 636 N N . ASP A 1 79 ? 21.39200 -22.26300 17.77000 1.000 97.28000 79 ASP A N 1
ATOM 637 C CA . ASP A 1 79 ? 22.66900 -22.30900 17.08400 1.000 86.67000 79 ASP A CA 1
ATOM 638 C C . ASP A 1 79 ? 22.66600 -21.53000 15.77100 1.000 87.39000 79 ASP A C 1
ATOM 639 O O . ASP A 1 79 ? 23.68200 -21.54400 15.06200 1.000 89.75000 79 ASP A O 1
ATOM 644 N N . GLY A 1 80 ? 21.55700 -20.84800 15.43700 1.000 83.99000 80 GLY A N 1
ATOM 645 C CA . GLY A 1 80 ? 21.50000 -19.97200 14.27700 1.000 83.47000 80 GLY A CA 1
ATOM 646 C C . GLY A 1 80 ? 21.77900 -20.67500 12.96000 1.000 84.34000 80 GLY A C 1
ATOM 647 O O . GLY A 1 80 ? 22.62500 -20.23700 12.16100 1.000 80.79000 80 GLY A O 1
ATOM 648 N N . VAL A 1 81 ? 21.09600 -21.81100 12.77600 1.000 75.25000 81 VAL A N 1
ATOM 649 C CA . VAL A 1 81 ? 21.20700 -22.72100 11.63800 1.000 62.21000 81 VAL A CA 1
ATOM 650 C C . VAL A 1 81 ? 19.80600 -23.25800 11.40000 1.000 54.95000 81 VAL A C 1
ATOM 651 O O . VAL A 1 81 ? 19.19400 -23.86400 12.29100 1.000 60.38000 81 VAL A O 1
ATOM 655 N N . SER A 1 82 ? 19.27500 -23.04300 10.22500 1.000 50.92000 82 SER A N 1
ATOM 656 C CA . SER A 1 82 ? 17.95200 -23.55800 9.94700 1.000 53.05000 82 SER A CA 1
ATOM 657 C C . SER A 1 82 ? 18.10800 -25.04100 9.60300 1.000 49.81000 82 SER A C 1
ATOM 658 O O . SER A 1 82 ? 18.95900 -25.39600 8.77800 1.000 49.15000 82 SER A O 1
ATOM 661 N N . ARG A 1 83 ? 17.32200 -25.91100 10.26300 1.000 51.76000 83 ARG A N 1
ATOM 662 C CA . ARG A 1 83 ? 17.45700 -27.37300 10.16000 1.000 52.31000 83 ARG A CA 1
ATOM 663 C C . ARG A 1 83 ? 16.12000 -28.01100 9.82300 1.000 52.27000 83 ARG A C 1
ATOM 664 O O . ARG A 1 83 ? 15.07900 -27.53600 10.28100 1.000 54.28000 83 ARG A O 1
ATOM 672 N N . TYR A 1 84 ? 16.13400 -29.09900 9.04700 1.000 50.12000 84 TYR A N 1
ATOM 673 C CA . TYR A 1 84 ? 14.88100 -29.67600 8.53200 1.000 61.28000 84 TYR A CA 1
ATOM 674 C C . TYR A 1 84 ? 14.48300 -30.96200 9.27700 1.000 66.76000 84 TYR A C 1
ATOM 675 O O . TYR A 1 84 ? 15.05800 -32.04000 9.04400 1.000 62.39000 84 TYR A O 1
ATOM 684 N N . ASP A 1 85 ? 13.44600 -30.85100 10.12200 1.000 66.14000 85 ASP A N 1
ATOM 685 C CA . ASP A 1 85 ? 12.99900 -31.91600 11.01900 1.000 60.58000 85 ASP A CA 1
ATOM 686 C C . ASP A 1 85 ? 11.85300 -32.68600 10.34500 1.000 62.83000 85 ASP A C 1
ATOM 687 O O . ASP A 1 85 ? 10.79400 -32.11100 10.05300 1.000 59.72000 85 ASP A O 1
ATOM 692 N N . LEU A 1 86 ? 12.06500 -33.99200 10.10600 1.000 74.76000 86 LEU A N 1
ATOM 693 C CA . LEU A 1 86 ? 11.02300 -34.86600 9.55100 1.000 75.89000 86 LEU A CA 1
ATOM 694 C C . LEU A 1 86 ? 9.88400 -35.06700 10.54400 1.000 66.63000 86 LEU A C 1
ATOM 695 O O . LEU A 1 86 ? 10.11000 -35.37100 11.72000 1.000 68.01000 86 LEU A O 1
ATOM 700 N N . ARG A 1 87 ? 8.65600 -34.94700 10.06000 1.000 62.49000 87 ARG A N 1
ATOM 701 C CA . ARG A 1 87 ? 7.51100 -35.21700 10.95500 1.000 72.83000 87 ARG A CA 1
ATOM 702 C C . ARG A 1 87 ? 7.14200 -36.69800 10.85400 1.000 88.30000 87 ARG A C 1
ATOM 703 O O . ARG A 1 87 ? 6.99100 -37.18200 9.71800 1.000 107.86000 87 ARG A O 1
ATOM 711 N N . GLN A 1 88 ? 7.02200 -37.39500 11.98500 1.000 78.81000 88 GLN A N 1
ATOM 712 C CA . GLN A 1 88 ? 6.55700 -38.76600 11.95200 1.000 76.88000 88 GLN A CA 1
ATOM 713 C C . GLN A 1 88 ? 5.25200 -38.82000 11.18000 1.000 79.58000 88 GLN A C 1
ATOM 714 O O . GLN A 1 88 ? 4.42100 -37.89900 11.24800 1.000 74.02000 88 GLN A O 1
ATOM 720 N N . GLU A 1 89 ? 5.06600 -39.90500 10.44300 1.000 84.03000 89 GLU A N 1
ATOM 721 C CA . GLU A 1 89 ? 3.99700 -39.89100 9.46200 1.000 88.79000 89 GLU A CA 1
ATOM 722 C C . GLU A 1 89 ? 2.62100 -39.90400 10.12200 1.000 84.34000 89 GLU A C 1
ATOM 723 O O . GLU A 1 89 ? 2.42100 -40.46400 11.20800 1.000 86.84000 89 GLU A O 1
ATOM 729 N N . GLY A 1 90 ? 1.67100 -39.24500 9.46200 1.000 83.25000 90 GLY A N 1
ATOM 730 C CA . GLY A 1 90 ? 0.30400 -39.21800 9.92000 1.000 83.79000 90 GLY A CA 1
ATOM 731 C C . GLY A 1 90 ? 0.07800 -38.45900 11.20000 1.000 84.81000 90 GLY A C 1
ATOM 732 O O . GLY A 1 90 ? -1.08500 -38.20400 11.54500 1.000 93.94000 90 GLY A O 1
ATOM 733 N N . ALA A 1 91 ? 1.14400 -38.06600 11.90100 1.000 89.26000 91 ALA A N 1
ATOM 734 C CA . ALA A 1 91 ? 1.03100 -37.31400 13.14200 1.000 96.32000 91 ALA A CA 1
ATOM 735 C C . ALA A 1 91 ? 0.14100 -36.08400 12.97600 1.000 88.73000 91 ALA A C 1
ATOM 736 O O . ALA A 1 91 ? -0.00500 -35.53200 11.88000 1.000 86.74000 91 ALA A O 1
ATOM 738 N N . GLN A 1 92 ? -0.46900 -35.66000 14.08100 1.000 75.39000 92 GLN A N 1
ATOM 739 C CA . GLN A 1 92 ? -1.30800 -34.47300 14.05600 1.000 78.25000 92 GLN A CA 1
ATOM 740 C C . GLN A 1 92 ? -0.67800 -33.26900 14.74900 1.000 69.00000 92 GLN A C 1
ATOM 741 O O . GLN A 1 92 ? -1.00100 -32.12700 14.39800 1.000 64.35000 92 GLN A O 1
ATOM 747 N N . ARG A 1 93 ? 0.21100 -33.49500 15.71400 1.000 65.42000 93 ARG A N 1
ATOM 748 C CA . ARG A 1 93 ? 1.02300 -32.44200 16.31000 1.000 64.02000 93 ARG A CA 1
ATOM 749 C C . ARG A 1 93 ? 2.48900 -32.83400 16.24900 1.000 71.09000 93 ARG A C 1
ATOM 750 O O . ARG A 1 93 ? 2.86500 -33.95300 16.61500 1.000 84.72000 93 ARG A O 1
ATOM 758 N N . PHE A 1 94 ? 3.31000 -31.88000 15.84000 1.000 65.78000 94 PHE A N 1
ATOM 759 C CA . PHE A 1 94 ? 4.74800 -32.06400 15.73300 1.000 56.68000 94 PHE A CA 1
ATOM 760 C C . PHE A 1 94 ? 5.32900 -32.50200 17.08300 1.000 59.21000 94 PHE A C 1
ATOM 761 O O . PHE A 1 94 ? 4.82600 -32.14200 18.15400 1.000 62.71000 94 PHE A O 1
ATOM 769 N N . HIS A 1 95 ? 6.37800 -33.31800 17.03600 1.000 64.82000 95 HIS A N 1
ATOM 770 C CA . HIS A 1 95 ? 6.98600 -33.80100 18.26400 1.000 61.65000 95 HIS A CA 1
ATOM 771 C C . HIS A 1 95 ? 7.58900 -32.65400 19.06000 1.000 57.64000 95 HIS A C 1
ATOM 772 O O . HIS A 1 95 ? 7.91300 -31.59700 18.51700 1.000 58.10000 95 HIS A O 1
ATOM 779 N N . HIS A 1 96 ? 7.75700 -32.90100 20.36700 1.000 55.15000 96 HIS A N 1
ATOM 780 C CA . HIS A 1 96 ? 8.49000 -32.04900 21.30100 1.000 56.57000 96 HIS A CA 1
ATOM 781 C C . HIS A 1 96 ? 10.00700 -32.34700 21.27500 1.000 58.02000 96 HIS A C 1
ATOM 782 O O . HIS A 1 96 ? 10.45900 -33.41700 20.83500 1.000 55.73000 96 HIS A O 1
ATOM 789 N N . HIS A 1 97 ? 10.81700 -31.39300 21.75000 1.000 57.84000 97 HIS A N 1
ATOM 790 C CA . HIS A 1 97 ? 12.24600 -31.68400 21.87700 1.000 50.75000 97 HIS A CA 1
ATOM 791 C C . HIS A 1 97 ? 12.72400 -31.26700 23.23900 1.000 54.64000 97 HIS A C 1
ATOM 792 O O . HIS A 1 97 ? 12.27800 -30.24800 23.77200 1.000 59.37000 97 HIS A O 1
ATOM 799 N N . LEU A 1 98 ? 13.61000 -32.08200 23.79900 1.000 60.27000 98 LEU A N 1
ATOM 800 C CA . LEU A 1 98 ? 14.47700 -31.67900 24.89300 1.000 58.76000 98 LEU A CA 1
ATOM 801 C C . LEU A 1 98 ? 15.85200 -31.45100 24.29900 1.000 65.97000 98 LEU A C 1
ATOM 802 O O . LEU A 1 98 ? 16.44100 -32.38000 23.73000 1.000 68.29000 98 LEU A O 1
ATOM 807 N N . ILE A 1 99 ? 16.33500 -30.21100 24.41900 1.000 69.23000 99 ILE A N 1
ATOM 808 C CA . ILE A 1 99 ? 17.68600 -29.81000 24.06200 1.000 64.45000 99 ILE A CA 1
ATOM 809 C C . ILE A 1 99 ? 18.49800 -29.67000 25.34500 1.000 75.09000 99 ILE A C 1
ATOM 810 O O . ILE A 1 99 ? 17.98000 -29.23200 26.38200 1.000 71.09000 99 ILE A O 1
ATOM 815 N N . CYS A 1 100 ? 19.76400 -30.07100 25.27700 1.000 79.11000 100 CYS A N 1
ATOM 816 C CA . CYS A 1 100 ? 20.70800 -29.89100 26.36600 1.000 81.26000 100 CYS A CA 1
ATOM 817 C C . CYS A 1 100 ? 21.55700 -28.65800 26.08600 1.000 84.42000 100 CYS A C 1
ATOM 818 O O . CYS A 1 100 ? 22.04700 -28.47000 24.97000 1.000 78.37000 100 CYS A O 1
ATOM 821 N N . THR A 1 101 ? 21.69700 -27.79800 27.09200 1.000 92.60000 101 THR A N 1
ATOM 822 C CA . THR A 1 101 ? 22.43500 -26.55600 26.90200 1.000 103.66000 101 THR A CA 1
ATOM 823 C C . THR A 1 101 ? 23.85900 -26.69900 27.40600 1.000 105.94000 101 THR A C 1
ATOM 824 O O . THR A 1 101 ? 24.27500 -26.00800 28.33800 1.000 119.88000 101 THR A O 1
ATOM 828 N N . GLN A 1 102 ? 24.61400 -27.57500 26.77300 1.000 106.74000 102 GLN A N 1
ATOM 829 C CA . GLN A 1 102 ? 25.94600 -27.90800 27.23200 1.000 113.53000 102 GLN A CA 1
ATOM 830 C C . GLN A 1 102 ? 26.48900 -28.97200 26.29400 1.000 119.48000 102 GLN A C 1
ATOM 831 O O . GLN A 1 102 ? 27.10800 -28.65800 25.26600 1.000 111.18000 102 GLN A O 1
ATOM 837 N N . CYS A 1 103 ? 26.18200 -30.23400 26.61600 1.000 117.49000 103 CYS A N 1
ATOM 838 C CA . CYS A 1 103 ? 26.50700 -31.34700 25.72800 1.000 105.01000 103 CYS A CA 1
ATOM 839 C C . CYS A 1 103 ? 25.81400 -31.17700 24.37800 1.000 82.98000 103 CYS A C 1
ATOM 840 O O . CYS A 1 103 ? 26.39700 -31.47900 23.33000 1.000 78.76000 103 CYS A O 1
ATOM 843 N N . GLY A 1 104 ? 24.57300 -30.67800 24.38900 1.000 79.92000 104 GLY A N 1
ATOM 844 C CA . GLY A 1 104 ? 23.82700 -30.42000 23.17200 1.000 71.81000 104 GLY A CA 1
ATOM 845 C C . GLY A 1 104 ? 23.05200 -31.59600 22.61300 1.000 71.79000 104 GLY A C 1
ATOM 846 O O . GLY A 1 104 ? 22.82200 -31.64500 21.39600 1.000 60.58000 104 GLY A O 1
ATOM 847 N N . ALA A 1 105 ? 22.67400 -32.56400 23.45000 1.000 78.19000 105 ALA A N 1
ATOM 848 C CA . ALA A 1 105 ? 21.80400 -33.63800 23.00900 1.000 73.32000 105 ALA A CA 1
ATOM 849 C C . ALA A 1 105 ? 20.40000 -33.10800 22.71000 1.000 78.56000 105 ALA A C 1
ATOM 850 O O . ALA A 1 105 ? 19.93300 -32.13200 23.30000 1.000 89.38000 105 ALA A O 1
ATOM 852 N N . VAL A 1 106 ? 19.72200 -33.77600 21.78000 1.000 65.68000 106 VAL A N 1
ATOM 853 C CA . VAL A 1 106 ? 18.36900 -33.42300 21.38800 1.000 55.29000 106 VAL A CA 1
ATOM 854 C C . VAL A 1 106 ? 17.53700 -34.69000 21.42100 1.000 66.55000 106 VAL A C 1
ATOM 855 O O . VAL A 1 106 ? 17.89800 -35.68500 20.78400 1.000 67.78000 106 VAL A O 1
ATOM 859 N N . GLN A 1 107 ? 16.42500 -34.65200 22.15100 1.000 68.84000 107 GLN A N 1
ATOM 860 C CA . GLN A 1 107 ? 15.53200 -35.79800 22.27700 1.000 75.34000 107 GLN A CA 1
ATOM 861 C C . GLN A 1 107 ? 14.18300 -35.45700 21.66600 1.000 63.58000 107 GLN A C 1
ATOM 862 O O . GLN A 1 107 ? 13.40400 -34.68900 22.25100 1.000 63.51000 107 GLN A O 1
ATOM 868 N N . GLU A 1 108 ? 13.87500 -36.05800 20.52300 1.000 54.79000 108 GLU A N 1
ATOM 869 C CA . GLU A 1 108 ? 12.49600 -35.98200 20.07200 1.000 61.63000 108 GLU A CA 1
ATOM 870 C C . GLU A 1 108 ? 11.58700 -36.67600 21.09400 1.000 60.40000 108 GLU A C 1
ATOM 871 O O . GLU A 1 108 ? 11.98000 -37.67200 21.72100 1.000 64.07000 108 GLU A O 1
ATOM 877 N N . ILE A 1 109 ? 10.39200 -36.10700 21.31900 1.000 60.77000 109 ILE A N 1
ATOM 878 C CA . ILE A 1 109 ? 9.37200 -36.70100 22.20000 1.000 61.50000 109 ILE A CA 1
ATOM 879 C C . ILE A 1 109 ? 8.19500 -37.11600 21.33500 1.000 67.07000 109 ILE A C 1
ATOM 880 O O . ILE A 1 109 ? 7.45000 -36.25300 20.83900 1.000 67.64000 109 ILE A O 1
ATOM 885 N N . GLN A 1 110 ? 7.97300 -38.42200 21.18600 1.000 70.80000 110 GLN A N 1
ATOM 886 C CA . GLN A 1 110 ? 6.91900 -38.90800 20.25400 1.000 77.44000 110 GLN A CA 1
ATOM 887 C C . GLN A 1 110 ? 5.50000 -38.70400 20.81200 1.000 69.09000 110 GLN A C 1
ATOM 888 O O . GLN A 1 110 ? 4.58600 -38.48200 19.99700 1.000 70.49000 110 GLN A O 1
ATOM 894 N N . GLU A 1 111 ? 5.31700 -38.78800 22.13100 1.000 65.48000 111 GLU A N 1
ATOM 895 C CA . GLU A 1 111 ? 3.99400 -38.56300 22.69600 1.000 71.01000 111 GLU A CA 1
ATOM 896 C C . GLU A 1 111 ? 3.61100 -37.08400 22.56500 1.000 75.21000 111 GLU A C 1
ATOM 897 O O . GLU A 1 111 ? 4.41800 -36.25100 22.13300 1.000 75.22000 111 GLU A O 1
ATOM 903 N N . ASP A 1 112 ? 2.36000 -36.75300 22.92500 1.000 56.55000 112 ASP A N 1
ATOM 904 C CA . ASP A 1 112 ? 1.88300 -35.37700 22.85500 1.000 50.49000 112 ASP A CA 1
ATOM 905 C C . ASP A 1 112 ? 1.47100 -34.95500 24.24200 1.000 58.09000 112 ASP A C 1
ATOM 906 O O . ASP A 1 112 ? 0.35500 -35.25200 24.67600 1.000 68.98000 112 ASP A O 1
ATOM 911 N N . LEU A 1 113 ? 2.31900 -34.20200 24.92700 1.000 56.55000 113 LEU A N 1
ATOM 912 C CA . LEU A 1 113 ? 2.03000 -33.88200 26.34200 1.000 57.08000 113 LEU A CA 1
ATOM 913 C C . LEU A 1 113 ? 1.21100 -32.59400 26.48500 1.000 59.89000 113 LEU A C 1
ATOM 914 O O . LEU A 1 113 ? 0.89900 -32.23400 27.63300 1.000 59.63000 113 LEU A O 1
ATOM 919 N N . LEU A 1 114 ? 0.82500 -31.95200 25.38300 1.000 63.86000 114 LEU A N 1
ATOM 920 C CA . LEU A 1 114 ? 0.16300 -30.62300 25.49100 1.000 71.95000 114 LEU A CA 1
ATOM 921 C C . LEU A 1 114 ? -1.35700 -30.71300 25.32600 1.000 71.99000 114 LEU A C 1
ATOM 922 O O . LEU A 1 114 ? -1.98800 -29.65200 25.22600 1.000 86.71000 114 LEU A O 1
ATOM 927 N N . GLY A 1 115 ? -1.91900 -31.91600 25.30200 1.000 76.91000 115 GLY A N 1
ATOM 928 C CA . GLY A 1 115 ? -3.36600 -32.06200 25.06500 1.000 78.29000 115 GLY A CA 1
ATOM 929 C C . GLY A 1 115 ? -4.17900 -31.20400 26.01100 1.000 78.13000 115 GLY A C 1
ATOM 930 O O . GLY A 1 115 ? -4.88700 -30.30100 25.53000 1.000 72.78000 115 GLY A O 1
ATOM 931 N N . GLU A 1 116 ? -4.11100 -31.49600 27.30900 1.000 81.04000 116 GLU A N 1
ATOM 932 C CA . GLU A 1 116 ? -4.92400 -30.74200 28.29000 1.000 77.25000 116 GLU A CA 1
ATOM 933 C C . GLU A 1 116 ? -4.65000 -29.26000 28.06300 1.000 75.36000 116 GLU A C 1
ATOM 934 O O . GLU A 1 116 ? -5.59900 -28.46000 28.11200 1.000 70.78000 116 GLU A O 1
ATOM 940 N N . VAL A 1 117 ? -3.39100 -28.92200 27.80200 1.000 78.06000 117 VAL A N 1
ATOM 941 C CA . VAL A 1 117 ? -3.06300 -27.49700 27.66500 1.000 67.76000 117 VAL A CA 1
ATOM 942 C C . VAL A 1 117 ? -3.65200 -26.88600 26.38900 1.000 71.03000 117 VAL A C 1
ATOM 943 O O . VAL A 1 117 ? -4.21400 -25.78000 26.42900 1.000 71.14000 117 VAL A O 1
ATOM 947 N N . GLU A 1 118 ? -3.47700 -27.54400 25.23000 1.000 67.37000 118 GLU A N 1
ATOM 948 C CA . GLU A 1 118 ? -4.22100 -27.10800 24.04900 1.000 60.24000 118 GLU A CA 1
ATOM 949 C C . GLU A 1 118 ? -5.65600 -26.78200 24.43600 1.000 65.25000 118 GLU A C 1
ATOM 950 O O . GLU A 1 118 ? -6.15400 -25.67400 24.19100 1.000 67.92000 118 GLU A O 1
ATOM 956 N N . ARG A 1 119 ? -6.31900 -27.71000 25.12300 1.000 70.50000 119 ARG A N 1
ATOM 957 C CA . ARG A 1 119 ? -7.71700 -27.47200 25.46000 1.000 69.85000 119 ARG A CA 1
ATOM 958 C C . ARG A 1 119 ? -7.89200 -26.20600 26.29600 1.000 60.96000 119 ARG A C 1
ATOM 959 O O . ARG A 1 119 ? -8.89600 -25.50300 26.12100 1.000 72.53000 119 ARG A O 1
ATOM 967 N N . LYS A 1 120 ? -6.91000 -25.86100 27.14600 1.000 60.15000 120 LYS A N 1
ATOM 968 C CA . LYS A 1 120 ? -7.01900 -24.65800 27.98000 1.000 67.50000 120 LYS A CA 1
ATOM 969 C C . LYS A 1 120 ? -6.86900 -23.37100 27.16400 1.000 65.43000 120 LYS A C 1
ATOM 970 O O . LYS A 1 120 ? -7.67000 -22.43900 27.30100 1.000 56.52000 120 LYS A O 1
ATOM 976 N N . VAL A 1 121 ? -5.82400 -23.28000 26.33600 1.000 69.80000 121 VAL A N 1
ATOM 977 C CA . VAL A 1 121 ? -5.66200 -22.10600 25.47600 1.000 64.53000 121 VAL A CA 1
ATOM 978 C C . VAL A 1 121 ? -6.84700 -21.95700 24.52600 1.000 69.14000 121 VAL A C 1
ATOM 979 O O . VAL A 1 121 ? -7.33100 -20.84600 24.25100 1.000 57.30000 121 VAL A O 1
ATOM 983 N N . GLU A 1 122 ? -7.31400 -23.07400 23.97700 1.000 70.65000 122 GLU A N 1
ATOM 984 C CA . GLU A 1 122 ? -8.41700 -22.97500 23.05200 1.000 67.09000 122 GLU A CA 1
ATOM 985 C C . GLU A 1 122 ? -9.59200 -22.30100 23.74000 1.000 67.97000 122 GLU A C 1
ATOM 986 O O . GLU A 1 122 ? -10.18900 -21.37600 23.19200 1.000 72.47000 122 GLU A O 1
ATOM 992 N N . HIS A 1 123 ? -9.86400 -22.69000 24.99200 1.000 71.45000 123 HIS A N 1
ATOM 993 C CA . HIS A 1 123 ? -10.88700 -22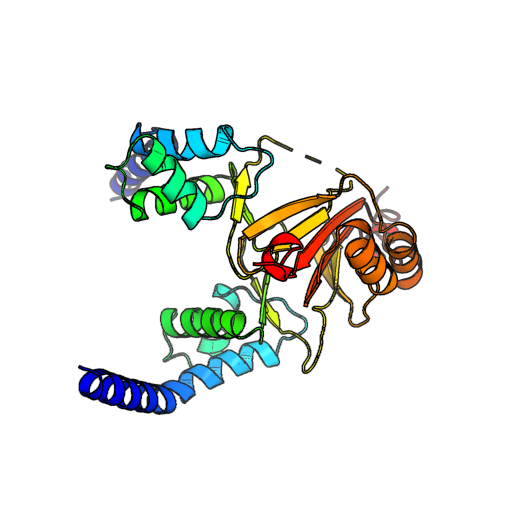.07400 25.84400 1.000 72.59000 123 HIS A CA 1
ATOM 994 C C . HIS A 1 123 ? -10.58800 -20.61400 26.17700 1.000 71.00000 123 HIS A C 1
ATOM 995 O O . HIS A 1 123 ? -11.32100 -19.70100 25.76500 1.000 72.11000 123 HIS A O 1
ATOM 1002 N N . ASP A 1 124 ? -9.49600 -20.40500 26.91700 1.000 59.93000 124 ASP A N 1
ATOM 1003 C CA . ASP A 1 124 ? -9.23600 -19.12600 27.55400 1.000 62.83000 124 ASP A CA 1
ATOM 1004 C C . ASP A 1 124 ? -9.09500 -17.99800 26.51700 1.000 73.89000 124 ASP A C 1
ATOM 1005 O O . ASP A 1 124 ? -9.51600 -16.85800 26.76100 1.000 80.22000 124 ASP A O 1
ATOM 1010 N N . TRP A 1 125 ? -8.51900 -18.28800 25.34800 1.000 71.18000 125 TRP A N 1
ATOM 1011 C CA . TRP A 1 125 ? -8.20900 -17.25300 24.36900 1.000 68.24000 125 TRP A CA 1
ATOM 1012 C C . TRP A 1 125 ? -9.03800 -17.38100 23.09400 1.000 69.52000 125 TRP A C 1
ATOM 1013 O O . TRP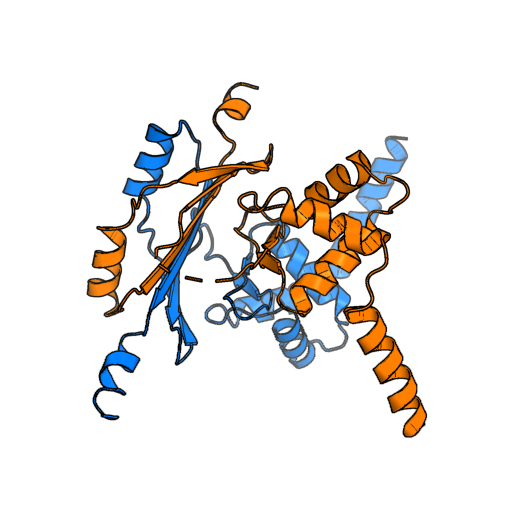 A 1 125 ? -8.70100 -16.75900 22.07100 1.000 67.48000 125 TRP A O 1
ATOM 1024 N N . SER A 1 126 ? -10.10800 -18.17900 23.14000 1.000 67.22000 126 SER A N 1
ATOM 1025 C CA . SER A 1 126 ? -11.06400 -18.34000 22.03300 1.000 85.05000 126 SER A CA 1
ATOM 1026 C C . SER A 1 126 ? -10.34900 -18.60200 20.71000 1.000 85.46000 126 SER A C 1
ATOM 1027 O O . SER A 1 126 ? -10.62100 -17.97600 19.68300 1.000 90.70000 126 SER A O 1
ATOM 1030 N N . PHE A 1 127 ? -9.43800 -19.56800 20.75200 1.000 89.12000 127 PHE A N 1
ATOM 1031 C CA . PHE A 1 127 ? -8.46600 -19.86100 19.71000 1.000 92.69000 127 PHE A CA 1
ATOM 1032 C C . PHE A 1 127 ? -8.75400 -21.23900 19.14500 1.000 96.69000 127 PHE A C 1
ATOM 1033 O O . PHE A 1 127 ? -9.32500 -22.09700 19.82000 1.000 100.15000 127 PHE A O 1
ATOM 1041 N N . LYS A 1 128 ? -8.30900 -21.47700 17.91300 1.000 105.88000 128 LYS A N 1
ATOM 1042 C CA . LYS A 1 128 ? -8.50400 -22.77800 17.27500 1.000 110.25000 128 LYS A CA 1
ATOM 1043 C C . LYS A 1 128 ? -7.13400 -23.30900 16.87400 1.000 104.31000 128 LYS A C 1
ATOM 1044 O O . LYS A 1 128 ? -6.69200 -23.08200 15.74900 1.000 105.92000 128 LYS A O 1
ATOM 1050 N N . VAL A 1 129 ? -6.50200 -24.06300 17.77600 1.000 100.65000 129 VAL A N 1
ATOM 1051 C CA . VAL A 1 129 ? -5.15100 -24.57600 17.55700 1.000 98.61000 129 VAL A CA 1
ATOM 1052 C C . VAL A 1 129 ? -5.17700 -25.67700 16.49600 1.000 101.97000 129 VAL A C 1
ATOM 1053 O O . VAL A 1 129 ? -6.04000 -26.57200 16.53300 1.000 103.50000 129 VAL A O 1
ATOM 1057 N N . LYS A 1 130 ? -4.21100 -25.61800 15.54400 1.000 90.96000 130 LYS A N 1
ATOM 1058 C CA . LYS A 1 130 ? -4.01000 -26.65600 14.52900 1.000 90.26000 130 LYS A CA 1
ATOM 1059 C C . LYS A 1 130 ? -2.63100 -27.32800 14.56600 1.000 83.49000 130 LYS A C 1
ATOM 1060 O O . LYS A 1 130 ? -2.45200 -28.35800 13.90200 1.000 85.84000 130 LYS A O 1
ATOM 1066 N N . ASP A 1 131 ? -1.66600 -26.80700 15.31800 1.000 70.78000 131 ASP A N 1
ATOM 1067 C CA . ASP A 1 131 ? -0.44300 -27.55000 15.60900 1.000 61.83000 131 ASP A CA 1
ATOM 1068 C C . ASP A 1 131 ? 0.30300 -26.76900 16.69000 1.000 55.90000 131 ASP A C 1
ATOM 1069 O O . ASP A 1 131 ? -0.16500 -25.72200 17.13900 1.000 61.14000 131 ASP A O 1
ATOM 1074 N N . HIS A 1 132 ? 1.43600 -27.30600 17.15400 1.000 62.45000 132 HIS A N 1
ATOM 1075 C CA . HIS A 1 132 ? 2.25500 -26.61600 18.14800 1.000 57.61000 132 HIS A CA 1
ATOM 1076 C C . HIS A 1 132 ? 3.72200 -27.01200 18.02200 1.000 60.66000 132 HIS A C 1
ATOM 1077 O O . HIS A 1 132 ? 4.08400 -27.97800 17.35000 1.000 55.83000 132 HIS A O 1
ATOM 1084 N N . ARG A 1 133 ? 4.57000 -26.21100 18.68000 1.000 60.38000 133 ARG A N 1
ATOM 1085 C CA . ARG A 1 133 ? 6.03000 -26.48200 18.70500 1.000 59.40000 133 ARG A CA 1
ATOM 1086 C C . ARG A 1 133 ? 6.48900 -26.23800 20.14900 1.000 67.21000 133 ARG A C 1
ATOM 1087 O O . ARG A 1 133 ? 6.47700 -25.06200 20.57900 1.000 73.44000 133 ARG A O 1
ATOM 1095 N N . LEU A 1 134 ? 6.85300 -27.29700 20.87500 1.000 60.66000 134 LEU A N 1
ATOM 1096 C CA . LEU A 1 134 ? 7.21100 -27.17500 22.27000 1.000 59.80000 134 LEU A CA 1
ATOM 1097 C C . LEU A 1 134 ? 8.66300 -27.58800 22.36800 1.000 68.43000 134 LEU A C 1
ATOM 1098 O O . LEU A 1 134 ? 9.04900 -28.60900 21.78600 1.000 74.58000 134 LEU A O 1
ATOM 1103 N N . THR A 1 135 ? 9.47500 -26.80000 23.06700 1.000 60.71000 135 THR A N 1
ATOM 1104 C CA . THR A 1 135 ? 10.84700 -27.23900 23.28800 1.000 66.13000 135 THR A CA 1
ATOM 1105 C C . THR A 1 135 ? 11.25700 -26.87700 24.70700 1.000 67.21000 135 THR A C 1
ATOM 1106 O O . THR A 1 135 ? 10.88000 -25.81700 25.21400 1.000 71.60000 135 THR A O 1
ATOM 1110 N N . PHE A 1 136 ? 11.97700 -27.77800 25.36600 1.000 64.26000 136 PHE A N 1
ATOM 1111 C CA . PHE A 1 136 ? 12.53200 -27.47300 26.66500 1.000 55.34000 136 PHE A CA 1
ATOM 1112 C C . PHE A 1 136 ? 14.02400 -27.30200 26.51200 1.000 67.18000 136 PHE A C 1
ATOM 1113 O O . PHE A 1 136 ? 14.62800 -27.75900 25.53100 1.000 71.60000 136 PHE A O 1
ATOM 1121 N N . HIS A 1 137 ? 14.60400 -26.64700 27.51600 1.000 76.29000 137 HIS A N 1
ATOM 1122 C CA . HIS A 1 137 ? 16.03600 -26.39400 27.60200 1.000 75.83000 137 HIS A CA 1
ATOM 1123 C C . HIS A 1 137 ? 16.50200 -26.66100 29.01300 1.000 70.44000 137 HIS A C 1
ATOM 1124 O O . HIS A 1 137 ? 15.88000 -26.19000 29.96700 1.000 66.16000 137 HIS A O 1
ATOM 1131 N N . GLY A 1 138 ? 17.58900 -27.41000 29.13800 1.000 74.03000 138 GLY A N 1
ATOM 1132 C CA . GLY A 1 138 ? 18.00800 -27.85400 30.44800 1.000 75.98000 138 GLY A CA 1
ATOM 1133 C C . GLY A 1 138 ? 19.14200 -28.85200 30.40700 1.000 86.82000 138 GLY A C 1
ATOM 1134 O O . GLY A 1 138 ? 19.24800 -29.64400 29.46900 1.000 99.20000 138 GLY A O 1
ATOM 1135 N N . ILE A 1 139 ? 20.02800 -28.81300 31.39400 1.000 93.15000 139 ILE A N 1
ATOM 1136 C CA . ILE A 1 139 ? 21.15200 -29.73400 31.37100 1.000 93.72000 139 ILE A CA 1
ATOM 1137 C C . ILE A 1 139 ? 20.59800 -31.14400 31.58000 1.000 86.00000 139 ILE A C 1
ATOM 1138 O O . ILE A 1 139 ? 19.76900 -31.37900 32.47600 1.000 74.87000 139 ILE A O 1
ATOM 1143 N N . CYS A 1 140 ? 20.97700 -32.06400 30.68300 1.000 77.99000 140 CYS A N 1
ATOM 1144 C CA . CYS A 1 140 ? 20.27900 -33.34200 30.53500 1.000 88.67000 140 CYS A CA 1
ATOM 1145 C C . CYS A 1 140 ? 20.71000 -34.39000 31.57800 1.000 82.17000 140 CYS A C 1
ATOM 1146 O O . CYS A 1 140 ? 21.57800 -34.16800 32.43000 1.000 78.93000 140 CYS A O 1
ATOM 1149 N N . LYS A 1 141 ? 20.08900 -35.56700 31.46600 1.000 79.65000 141 LYS A N 1
ATOM 1150 C CA . LYS A 1 141 ? 20.20900 -36.59100 32.49700 1.000 94.46000 141 LYS A CA 1
ATOM 1151 C C . LYS A 1 141 ? 21.65100 -36.91000 32.79600 1.000 88.16000 141 LYS A C 1
ATOM 1152 O O . LYS A 1 141 ? 22.06400 -36.93600 33.96000 1.000 96.28000 141 LYS A O 1
ATOM 1158 N N . ASN A 1 142 ? 22.42000 -37.19300 31.74600 1.000 90.93000 142 ASN A N 1
ATOM 1159 C CA . ASN A 1 142 ? 23.80500 -37.61800 31.89600 1.000 97.41000 142 ASN A CA 1
ATOM 1160 C C . ASN A 1 142 ? 24.75000 -36.46900 32.24600 1.000 91.45000 142 ASN A C 1
ATOM 1161 O O . ASN A 1 142 ? 25.83400 -36.73200 32.78200 1.000 90.65000 142 ASN A O 1
ATOM 1166 N N . CYS A 1 143 ? 24.37700 -35.21100 31.96200 1.000 80.23000 143 CYS A N 1
ATOM 1167 C CA . CYS A 1 143 ? 25.19400 -34.10200 32.41900 1.000 83.70000 143 CYS A CA 1
ATOM 1168 C C . CYS A 1 143 ? 24.94500 -33.75700 33.87100 1.000 88.89000 143 CYS A C 1
ATOM 1169 O O . CYS A 1 143 ? 25.66400 -32.92700 34.42700 1.000 97.93000 143 CYS A O 1
ATOM 1172 N N . GLN A 1 144 ? 23.94100 -34.35400 34.49600 1.000 90.35000 144 GLN A N 1
ATOM 1173 C CA . GLN A 1 144 ? 23.82500 -34.23500 35.94000 1.000 90.33000 144 GLN A CA 1
ATOM 1174 C C . GLN A 1 144 ? 24.83700 -35.12100 36.63800 1.000 105.53000 144 GLN A C 1
ATOM 1175 O O . GLN A 1 144 ? 25.33300 -34.75900 37.71500 1.000 117.46000 144 GLN A O 1
ATOM 1181 N N . GLU A 1 145 ? 25.20100 -36.23800 36.00300 1.000 123.25000 145 GLU A N 1
ATOM 1182 C CA . GLU A 1 145 ? 25.99400 -37.29300 36.62000 1.000 135.47000 145 GLU A CA 1
ATOM 1183 C C . GLU A 1 145 ? 27.42300 -37.37200 36.09200 1.000 130.10000 145 GLU A C 1
ATOM 1184 O O . GLU A 1 145 ? 28.16900 -38.27900 36.48700 1.000 124.80000 145 GLU A O 1
ATOM 1190 N N . ASN A 1 146 ? 27.82200 -36.44500 35.21500 1.000 127.14000 146 ASN A N 1
ATOM 1191 C CA . ASN A 1 146 ? 29.20400 -36.30100 34.78600 1.000 117.27000 146 ASN A CA 1
ATOM 1192 C C . ASN A 1 146 ? 29.80000 -34.96100 35.17400 1.000 120.98000 146 ASN A C 1
ATOM 1193 O O . ASN A 1 146 ? 30.99500 -34.74300 34.94600 1.000 122.51000 146 ASN A O 1
ATOM 1198 N N . GLU A 1 147 ? 28.99900 -34.05900 35.73700 1.000 130.61000 147 GLU A N 1
ATOM 1199 C CA . GLU A 1 147 ? 29.48000 -32.94900 36.55200 1.000 145.58000 147 GLU A CA 1
ATOM 1200 C C . GLU A 1 147 ? 29.07500 -33.18200 38.00300 1.000 137.36000 147 GLU A C 1
ATOM 1201 O O . GLU A 1 147 ? 28.80600 -32.23700 38.74800 1.000 131.19000 147 GLU A O 1
ATOM 1207 N N . THR A 1 148 ? 28.95300 -34.46600 38.36600 1.000 145.52000 148 THR A N 1
ATOM 1208 C CA . THR A 1 148 ? 29.11000 -34.96500 39.73000 1.000 145.83000 148 THR A CA 1
ATOM 1209 C C . THR A 1 148 ? 30.37000 -35.83000 39.82800 1.000 151.91000 148 THR A C 1
ATOM 1210 O O . THR A 1 148 ? 30.68100 -36.38000 40.90100 1.000 123.63000 148 THR A O 1
ATOM 1214 N N . ASP A 1 149 ? 31.09800 -35.95200 38.71200 1.000 176.58000 149 ASP A N 1
ATOM 1215 C CA . ASP A 1 149 ? 32.47100 -36.43900 38.67300 1.000 184.05000 149 ASP A CA 1
ATOM 1216 C C . ASP A 1 149 ? 33.45400 -35.33100 38.30100 1.000 187.38000 149 ASP A C 1
ATOM 1217 O O . ASP A 1 149 ? 34.62900 -35.61300 38.02600 1.000 189.85000 149 ASP A O 1
ATOM 1222 N N . GLU A 1 150 ? 33.00300 -34.07700 38.27000 1.000 169.73000 150 GLU A N 1
ATOM 1223 C CA . GLU A 1 150 ? 33.85900 -32.94700 37.93200 1.000 148.21000 150 GLU A CA 1
ATOM 1224 C C . GLU A 1 150 ? 33.64800 -31.80500 38.93200 1.000 148.80000 150 GLU A C 1
ATOM 1225 O O . GLU A 1 150 ? 33.53300 -30.63800 38.55900 1.000 147.91000 150 GLU A O 1
ATOM 1231 N N . LYS A 1 151 ? 33.60700 -32.14400 40.22000 1.000 152.71000 151 LYS A N 1
ATOM 1232 C CA . LYS A 1 151 ? 33.66300 -31.12200 41.28000 1.000 159.17000 151 LYS A CA 1
ATOM 1233 C C . LYS A 1 151 ? 34.17900 -31.67500 42.62200 1.000 177.22000 151 LYS A C 1
ATOM 1234 O O . LYS A 1 151 ? 33.54100 -31.52100 43.67000 1.000 171.06000 151 LYS A O 1
ATOM 1241 N N . MET B 1 1 ? 47.43500 -9.34600 -4.27000 1.000 120.07000 1 MET B N 1
ATOM 1242 C CA . MET B 1 1 ? 46.29600 -10.12300 -3.80100 1.000 111.71000 1 MET B CA 1
ATOM 1243 C C . MET B 1 1 ? 46.26900 -10.20300 -2.28200 1.000 123.76000 1 MET B C 1
ATOM 1244 O O . MET B 1 1 ? 45.22000 -9.97800 -1.67800 1.000 130.50000 1 MET B O 1
ATOM 1249 N N . GLU B 1 2 ? 47.41900 -10.50500 -1.66600 1.000 118.97000 2 GLU B N 1
ATOM 1250 C CA . GLU B 1 2 ? 47.45400 -10.68100 -0.21500 1.000 117.04000 2 GLU B CA 1
ATOM 1251 C C . GLU B 1 2 ? 46.92000 -9.44300 0.51000 1.000 112.08000 2 GLU B C 1
ATOM 1252 O O . GLU B 1 2 ? 46.16500 -9.56200 1.48600 1.000 100.26000 2 GLU B O 1
ATOM 1258 N N . GLU B 1 3 ? 47.23300 -8.27300 -0.05200 1.000 118.74000 3 GLU B N 1
ATOM 1259 C CA . GLU B 1 3 ? 46.72300 -6.99600 0.50500 1.000 112.48000 3 GLU B CA 1
ATOM 1260 C C . GLU B 1 3 ? 45.37100 -6.70300 -0.15400 1.000 114.89000 3 GLU B C 1
ATOM 1261 O O . GLU B 1 3 ? 44.60800 -5.89100 0.39900 1.000 93.11000 3 GLU B O 1
ATOM 1267 N N . ARG B 1 4 ? 45.10500 -7.29400 -1.32100 1.000 111.38000 4 ARG B N 1
ATOM 1268 C CA . ARG B 1 4 ? 43.76700 -7.15500 -1.89700 1.000 103.36000 4 ARG B CA 1
ATOM 1269 C C . ARG B 1 4 ? 42.75000 -7.88900 -1.03700 1.000 92.62000 4 ARG B C 1
ATOM 1270 O O . ARG B 1 4 ? 41.63300 -7.40500 -0.82800 1.000 88.39000 4 ARG B O 1
ATOM 1278 N N . ILE B 1 5 ? 43.13800 -9.04900 -0.52500 1.000 83.19000 5 ILE B N 1
ATOM 1279 C CA . ILE B 1 5 ? 42.41900 -9.70900 0.54200 1.000 77.73000 5 ILE B CA 1
ATOM 1280 C C . ILE B 1 5 ? 42.08700 -8.65300 1.59000 1.000 85.77000 5 ILE B C 1
ATOM 1281 O O . ILE B 1 5 ? 40.92900 -8.49600 1.98000 1.000 85.35000 5 ILE B O 1
ATOM 1286 N N . GLU B 1 6 ? 43.09200 -7.88700 2.02400 1.000 88.53000 6 GLU B N 1
ATOM 1287 C CA . GLU B 1 6 ? 42.88600 -6.91500 3.09500 1.000 80.70000 6 GLU B CA 1
ATOM 1288 C C . GLU B 1 6 ? 41.93100 -5.79900 2.68000 1.000 76.31000 6 GLU B C 1
ATOM 1289 O O . GLU B 1 6 ? 41.03700 -5.41800 3.44000 1.000 77.30000 6 GLU B O 1
ATOM 1295 N N . ARG B 1 7 ? 42.12300 -5.23900 1.49100 1.000 80.15000 7 ARG B N 1
ATOM 1296 C CA . ARG B 1 7 ? 41.25600 -4.15600 1.05100 1.000 76.20000 7 ARG B CA 1
ATOM 1297 C C . ARG B 1 7 ? 39.79400 -4.56600 1.11700 1.000 84.05000 7 ARG B C 1
ATOM 1298 O O . ARG B 1 7 ? 38.95900 -3.84100 1.67800 1.000 80.54000 7 ARG B O 1
ATOM 1306 N N . ILE B 1 8 ? 39.48100 -5.74300 0.53700 1.000 85.64000 8 ILE B N 1
ATOM 1307 C CA . ILE B 1 8 ? 38.13800 -6.32900 0.56600 1.000 72.85000 8 ILE B CA 1
ATOM 1308 C C . ILE B 1 8 ? 37.66600 -6.51700 2.00800 1.000 81.77000 8 ILE B C 1
ATOM 1309 O O . ILE B 1 8 ? 36.52700 -6.18700 2.34900 1.000 84.74000 8 ILE B O 1
ATOM 1314 N N . LYS B 1 9 ? 38.53100 -7.05300 2.86900 1.000 86.08000 9 LYS B N 1
ATOM 1315 C CA . LYS B 1 9 ? 38.19800 -7.2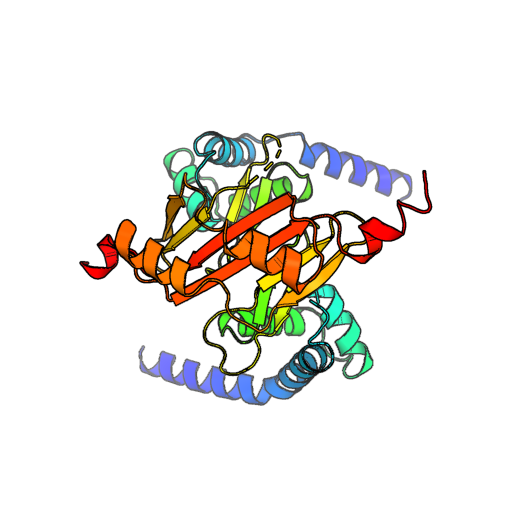2800 4.28100 1.000 80.12000 9 LYS B CA 1
ATOM 1316 C C . LYS B 1 9 ? 37.60200 -5.96500 4.86300 1.000 75.75000 9 LYS B C 1
ATOM 1317 O O . LYS B 1 9 ? 36.45000 -5.95200 5.29900 1.000 75.98000 9 LYS B O 1
ATOM 1323 N N . LYS B 1 10 ? 38.39300 -4.88500 4.84800 1.000 83.84000 10 LYS B N 1
ATOM 1324 C CA . LYS B 1 10 ? 37.97100 -3.61100 5.42000 1.000 86.70000 10 LYS B CA 1
ATOM 1325 C C . LYS B 1 10 ? 36.80200 -2.99300 4.66800 1.000 78.46000 10 LYS B C 1
ATOM 1326 O O . LYS B 1 10 ? 36.07200 -2.19000 5.25000 1.000 93.34000 10 LYS B O 1
ATOM 1332 N N . GLN B 1 11 ? 36.63200 -3.31900 3.38500 1.000 76.75000 11 GLN B N 1
ATOM 1333 C CA . GLN B 1 11 ? 35.38600 -3.01400 2.71100 1.000 60.84000 11 GLN B CA 1
ATOM 1334 C C . GLN B 1 11 ? 34.22800 -3.68700 3.41600 1.000 60.06000 11 GLN B C 1
ATOM 1335 O O . GLN B 1 11 ? 33.26500 -3.02300 3.81400 1.000 66.15000 11 GLN B O 1
ATOM 1341 N N . LEU B 1 12 ? 34.32400 -5.00900 3.60300 1.000 60.30000 12 LEU B N 1
ATOM 1342 C CA . LEU B 1 12 ? 33.20300 -5.76700 4.15600 1.000 53.71000 12 LEU B CA 1
ATOM 1343 C C . LEU B 1 12 ? 32.89700 -5.31600 5.57700 1.000 54.16000 12 LEU B C 1
ATOM 1344 O O . LEU B 1 12 ? 31.73900 -5.04800 5.91500 1.000 55.26000 12 LEU B O 1
ATOM 1349 N N . HIS B 1 13 ? 33.93100 -5.21100 6.41300 1.000 64.06000 13 HIS B N 1
ATOM 1350 C CA . HIS B 1 13 ? 33.76400 -4.84000 7.81300 1.000 58.28000 13 HIS B CA 1
ATOM 1351 C C . HIS B 1 13 ? 33.11900 -3.46100 7.92500 1.000 55.92000 13 HIS B C 1
ATOM 1352 O O . HIS B 1 13 ? 32.17200 -3.27900 8.69900 1.000 56.94000 13 HIS B O 1
ATOM 1359 N N . ALA B 1 14 ? 33.59000 -2.49100 7.11900 1.000 58.53000 14 ALA B N 1
ATOM 1360 C CA . ALA B 1 14 ? 32.93800 -1.17900 7.02300 1.000 55.02000 14 ALA B CA 1
ATOM 1361 C C . ALA B 1 14 ? 31.48200 -1.34000 6.71000 1.000 59.06000 14 ALA B C 1
ATOM 1362 O O . ALA B 1 14 ? 30.63200 -0.72600 7.35300 1.000 68.64000 14 ALA B O 1
ATOM 1364 N N . ALA B 1 15 ? 31.17500 -2.16900 5.70800 1.000 61.94000 15 ALA B N 1
ATOM 1365 C CA . ALA B 1 15 ? 29.79500 -2.33000 5.28000 1.000 47.05000 15 ALA B CA 1
ATOM 1366 C C . ALA B 1 15 ? 28.94600 -2.85500 6.40500 1.000 49.93000 15 ALA B C 1
ATOM 1367 O O . ALA B 1 15 ? 27.73000 -2.68900 6.36800 1.000 73.98000 15 ALA B O 1
ATOM 1369 N N . SER B 1 16 ? 29.56000 -3.44800 7.42300 1.000 51.88000 16 SER B N 1
ATOM 1370 C CA . SER B 1 16 ? 28.78800 -4.08600 8.47600 1.000 54.99000 16 SER B CA 1
ATOM 1371 C C . SER B 1 16 ? 28.37800 -3.12000 9.58500 1.000 63.32000 16 SER B C 1
ATOM 1372 O O . SER B 1 16 ? 27.23500 -3.15900 10.03800 1.000 80.31000 16 SER B O 1
ATOM 1375 N N . TYR B 1 17 ? 29.25900 -2.25100 10.05900 1.000 68.00000 17 TYR B N 1
ATOM 1376 C CA . TYR B 1 17 ? 28.81200 -1.27900 11.05000 1.000 73.72000 17 TYR B CA 1
ATOM 1377 C C . TYR B 1 17 ? 28.44700 0.08400 10.45000 1.000 88.01000 17 TYR B C 1
ATOM 1378 O O . TYR B 1 17 ? 27.51900 0.73200 10.93600 1.000 90.96000 17 TYR B O 1
ATOM 1387 N N . LYS B 1 18 ? 29.12000 0.55700 9.40200 1.000 86.72000 18 LYS B N 1
ATOM 1388 C CA . LYS B 1 18 ? 28.67100 1.78200 8.75700 1.000 87.23000 18 LYS B CA 1
ATOM 1389 C C . LYS B 1 18 ? 27.23600 1.59800 8.26200 1.000 98.62000 18 LYS B C 1
ATOM 1390 O O . LYS B 1 18 ? 26.97700 0.76200 7.38500 1.000 108.76000 18 LYS B O 1
ATOM 1396 N N . LEU B 1 19 ? 26.28400 2.34600 8.81700 1.000 93.46000 19 LEU B N 1
ATOM 1397 C CA . LEU B 1 19 ? 24.87800 2.14700 8.48300 1.000 92.32000 19 LEU B CA 1
ATOM 1398 C C . LEU B 1 19 ? 24.36700 3.27600 7.59600 1.000 87.76000 19 LEU B C 1
ATOM 1399 O O . LEU B 1 19 ? 24.35300 4.44100 8.00600 1.000 96.58000 19 LEU B O 1
ATOM 1404 N N . THR B 1 20 ? 23.93600 2.93500 6.38600 1.000 82.94000 20 THR B N 1
ATOM 1405 C CA . THR B 1 20 ? 23.20000 3.90100 5.59600 1.000 81.86000 20 THR B CA 1
ATOM 1406 C C . THR B 1 20 ? 21.89400 4.22800 6.31200 1.000 92.36000 20 THR B C 1
ATOM 1407 O O . THR B 1 20 ? 21.41800 3.44200 7.14800 1.000 93.54000 20 THR B O 1
ATOM 1411 N N . PRO B 1 21 ? 21.29600 5.39100 6.04000 1.000 96.74000 21 PRO B N 1
ATOM 1412 C CA . PRO B 1 21 ? 19.93700 5.64700 6.54600 1.000 99.72000 21 PRO B CA 1
ATOM 1413 C C . PRO B 1 21 ? 18.89200 4.74800 5.90600 1.000 94.80000 21 PRO B C 1
ATOM 1414 O O . PRO B 1 21 ? 17.76900 4.68300 6.41500 1.000 89.47000 21 PRO B O 1
ATOM 1418 N N . GLN B 1 22 ? 19.22200 4.07600 4.79500 1.000 96.65000 22 GLN B N 1
ATOM 1419 C CA . GLN B 1 22 ? 18.38600 2.98200 4.31500 1.000 92.67000 22 GLN B CA 1
ATOM 1420 C C . GLN B 1 22 ? 18.39900 1.82500 5.29800 1.000 85.12000 22 GLN B C 1
ATOM 1421 O O . GLN B 1 22 ? 17.34400 1.37400 5.75600 1.000 76.68000 22 GLN B O 1
ATOM 1427 N N . ARG B 1 23 ? 19.58900 1.36500 5.66300 1.000 90.00000 23 ARG B N 1
ATOM 1428 C CA . ARG B 1 23 ? 19.66400 0.30100 6.68800 1.000 80.29000 23 ARG B CA 1
ATOM 1429 C C . ARG B 1 23 ? 19.06500 0.84100 7.98400 1.000 78.31000 23 ARG B C 1
ATOM 1430 O O . ARG B 1 23 ? 18.18300 0.18200 8.55700 1.000 80.74000 23 ARG B O 1
ATOM 1438 N N . GLU B 1 24 ? 19.52400 2.01000 8.41400 1.000 83.17000 24 GLU B N 1
ATOM 1439 C CA . GLU B 1 24 ? 19.06200 2.54900 9.68800 1.000 87.02000 24 GLU B CA 1
ATOM 1440 C C . GLU B 1 24 ? 17.54500 2.50400 9.81400 1.000 88.57000 24 GLU B C 1
ATOM 1441 O O . GLU B 1 24 ? 17.01900 2.36600 10.92200 1.000 85.01000 24 GLU B O 1
ATOM 1447 N N . ALA B 1 25 ? 16.81900 2.60200 8.69900 1.000 89.87000 25 ALA B N 1
ATOM 1448 C CA . ALA B 1 25 ? 15.35800 2.60000 8.77500 1.000 92.49000 25 ALA B CA 1
ATOM 1449 C C . ALA B 1 25 ? 14.82000 1.23000 9.16600 1.000 89.31000 25 ALA B C 1
ATOM 1450 O O . ALA B 1 25 ? 13.88600 1.12700 9.97500 1.000 88.97000 25 ALA B O 1
ATOM 1452 N N . THR B 1 26 ? 15.36500 0.16700 8.56700 1.000 83.96000 26 THR B N 1
ATOM 1453 C CA . THR B 1 26 ? 14.96000 -1.17600 8.96400 1.000 85.14000 26 THR B CA 1
ATOM 1454 C C . THR B 1 26 ? 15.18400 -1.39000 10.46400 1.000 88.17000 26 THR B C 1
ATOM 1455 O O . THR B 1 26 ? 14.35700 -2.00700 11.15100 1.000 89.99000 26 THR B O 1
ATOM 1459 N N . VAL B 1 27 ? 16.29000 -0.86500 10.99400 1.000 82.43000 27 VAL B N 1
ATOM 1460 C CA . VAL B 1 27 ? 16.54000 -0.95000 12.42900 1.000 73.71000 27 VAL B CA 1
ATOM 1461 C C . VAL B 1 27 ? 15.49300 -0.15300 13.21300 1.000 78.87000 27 VAL B C 1
ATOM 1462 O O . VAL B 1 27 ? 14.98400 -0.62800 14.23200 1.000 86.82000 27 VAL B O 1
ATOM 1466 N N . ARG B 1 28 ? 15.14900 1.05900 12.76400 1.000 81.77000 28 ARG B N 1
ATOM 1467 C CA . ARG B 1 28 ? 14.09600 1.83200 13.43700 1.000 92.85000 28 ARG B CA 1
ATOM 1468 C C . ARG B 1 28 ? 12.81300 1.02300 13.61200 1.000 91.42000 28 ARG B C 1
ATOM 1469 O O . ARG B 1 28 ? 12.20900 1.02300 14.69500 1.000 83.30000 28 ARG B O 1
ATOM 1477 N N . VAL B 1 29 ? 12.36700 0.36000 12.53100 1.000 87.36000 29 VAL B N 1
ATOM 1478 C CA . VAL B 1 29 ? 11.15100 -0.45200 12.56300 1.000 90.26000 29 VAL B CA 1
ATOM 1479 C C . VAL B 1 29 ? 11.31400 -1.65400 13.49500 1.000 87.22000 29 VAL B C 1
ATOM 1480 O O . VAL B 1 29 ? 10.31700 -2.18200 14.01100 1.000 87.06000 29 VAL B O 1
ATOM 1484 N N . LEU B 1 30 ? 12.55500 -2.12800 13.70700 1.000 84.22000 30 LEU B N 1
ATOM 1485 C CA . LEU B 1 30 ? 12.78300 -3.19800 14.68400 1.000 76.61000 30 LEU B CA 1
ATOM 1486 C C . LEU B 1 30 ? 12.68400 -2.67500 16.10800 1.000 85.87000 30 LEU B C 1
ATOM 1487 O O . LEU B 1 30 ? 12.04400 -3.28700 16.96900 1.000 96.48000 30 LEU B O 1
ATOM 1492 N N . LEU B 1 31 ? 13.31900 -1.54200 16.37800 1.000 107.49000 31 LEU B N 1
ATOM 1493 C CA . LEU B 1 31 ? 13.31900 -1.02200 17.73600 1.000 102.18000 31 LEU B CA 1
ATOM 1494 C C . LEU B 1 31 ? 11.94200 -0.51500 18.12300 1.000 91.02000 31 LEU B C 1
ATOM 1495 O O . LEU B 1 31 ? 11.56800 -0.58900 19.30100 1.000 76.63000 31 LEU B O 1
ATOM 1500 N N . GLU B 1 32 ? 11.16500 -0.04800 17.14100 1.000 84.4600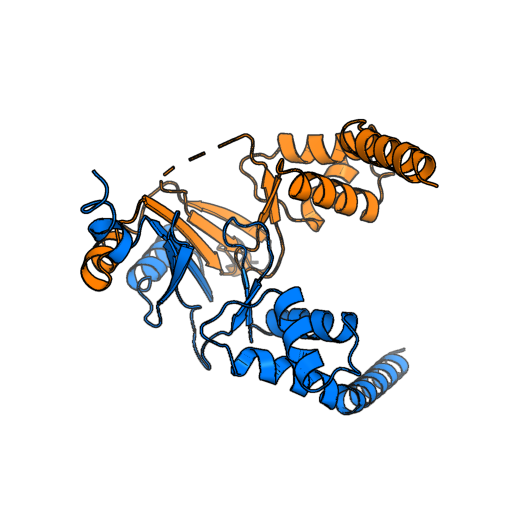0 32 GLU B N 1
ATOM 1501 C CA . GLU B 1 32 ? 9.85400 0.49300 17.42500 1.000 82.36000 32 GLU B CA 1
ATOM 1502 C C . GLU B 1 32 ? 8.81500 -0.59800 17.65500 1.000 89.56000 32 GLU B C 1
ATOM 1503 O O . GLU B 1 32 ? 7.64100 -0.27400 17.86100 1.000 101.28000 32 GLU B O 1
ATOM 1509 N N . ASN B 1 33 ? 9.20400 -1.87700 17.61500 1.000 88.85000 33 ASN B N 1
ATOM 1510 C CA . ASN B 1 33 ? 8.25100 -2.96900 17.81700 1.000 84.30000 33 ASN B CA 1
ATOM 1511 C C . ASN B 1 33 ? 8.81900 -4.15900 18.59200 1.000 86.58000 33 ASN B C 1
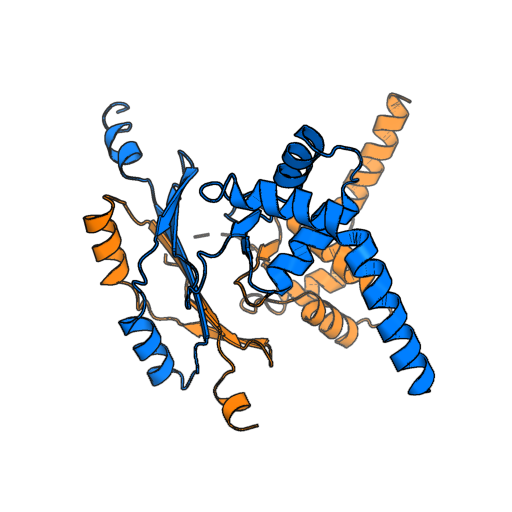ATOM 1512 O O . ASN B 1 33 ? 8.63200 -5.29600 18.15800 1.000 92.54000 33 ASN B O 1
ATOM 1517 N N . GLU B 1 34 ? 9.50500 -3.92400 19.71800 1.000 96.16000 34 GLU B N 1
ATOM 1518 C CA . GLU B 1 34 ? 10.35500 -4.95700 20.32300 1.000 106.09000 34 GLU B CA 1
ATOM 1519 C C . GLU B 1 34 ? 9.57600 -6.22800 20.64000 1.000 102.28000 34 GLU B C 1
ATOM 1520 O O . GLU B 1 34 ? 9.96400 -7.32000 20.21800 1.000 112.36000 34 GLU B O 1
ATOM 1526 N N . GLU B 1 35 ? 8.47300 -6.11000 21.37700 1.000 111.59000 35 GLU B N 1
ATOM 1527 C CA . GLU B 1 35 ? 7.70700 -7.30100 21.75200 1.000 119.45000 35 GLU B CA 1
ATOM 1528 C C . GLU B 1 35 ? 7.21800 -8.05800 20.52100 1.000 131.92000 35 GLU B C 1
ATOM 1529 O O . GLU B 1 35 ? 7.21600 -9.29500 20.49700 1.000 167.82000 35 GLU B O 1
ATOM 1535 N N . ASP B 1 36 ? 6.80100 -7.32600 19.49400 1.000 123.17000 36 ASP B N 1
ATOM 1536 C CA . ASP B 1 36 ? 6.26700 -7.90900 18.27200 1.000 102.69000 36 ASP B CA 1
ATOM 1537 C C . ASP B 1 36 ? 7.30800 -8.81500 17.60800 1.000 100.84000 36 ASP B C 1
ATOM 1538 O O . ASP B 1 36 ? 8.51600 -8.57700 17.71800 1.000 115.78000 36 ASP B O 1
ATOM 1543 N N . HIS B 1 37 ? 6.84900 -9.89200 16.94200 1.000 86.27000 37 HIS B N 1
ATOM 1544 C CA . HIS B 1 37 ? 7.75700 -10.84300 16.27600 1.000 83.63000 37 HIS B CA 1
ATOM 1545 C C . HIS B 1 37 ? 7.55200 -10.71800 14.76300 1.000 74.59000 37 HIS B C 1
ATOM 1546 O O . HIS B 1 37 ? 6.71100 -11.40500 14.17300 1.000 73.04000 37 HIS B O 1
ATOM 1553 N N . LEU B 1 38 ? 8.36800 -9.87400 14.13000 1.000 70.93000 38 LEU B N 1
ATOM 1554 C CA . LEU B 1 38 ? 8.08100 -9.35900 12.79000 1.000 76.87000 38 LEU B CA 1
ATOM 1555 C C . LEU B 1 38 ? 8.65400 -10.22600 11.66300 1.000 73.68000 38 LEU B C 1
ATOM 1556 O O . LEU B 1 38 ? 9.85000 -10.56800 11.65400 1.000 73.63000 38 LEU B O 1
ATOM 1561 N N . SER B 1 39 ? 7.81200 -10.51200 10.67400 1.000 65.72000 39 SER B N 1
ATOM 1562 C CA . SER B 1 39 ? 8.26600 -11.16000 9.45700 1.000 67.26000 39 SER B CA 1
ATOM 1563 C C . SER B 1 39 ? 8.94400 -10.16900 8.50900 1.000 72.74000 39 SER B C 1
ATOM 1564 O O . SER B 1 39 ? 8.90100 -8.94700 8.69200 1.000 71.24000 39 SER B O 1
ATOM 1567 N N . ALA B 1 40 ? 9.52900 -10.71600 7.43900 1.000 75.76000 40 ALA B N 1
ATOM 1568 C CA . ALA B 1 40 ? 10.07800 -9.87200 6.38800 1.000 75.63000 40 ALA B CA 1
ATOM 1569 C C . ALA B 1 40 ? 8.98300 -9.05900 5.68600 1.000 86.18000 40 ALA B C 1
ATOM 1570 O O . ALA B 1 40 ? 9.18900 -7.87200 5.40000 1.000 101.06000 40 ALA B O 1
ATOM 1572 N N . GLU B 1 41 ? 7.81700 -9.67300 5.38500 1.000 73.51000 41 GLU B N 1
ATOM 1573 C CA . GLU B 1 41 ? 6.66800 -8.89000 4.91900 1.000 62.42000 41 GLU B CA 1
ATOM 1574 C C . GLU B 1 41 ? 6.45200 -7.67800 5.81100 1.000 66.12000 41 GLU B C 1
ATOM 1575 O O . GLU B 1 41 ? 6.35100 -6.54100 5.33700 1.000 56.30000 41 GLU B O 1
ATOM 1581 N N . ASP B 1 42 ? 6.33700 -7.94200 7.11900 1.000 64.35000 42 ASP B N 1
ATOM 1582 C CA . ASP B 1 42 ? 6.06500 -6.93600 8.13900 1.000 59.06000 42 ASP B CA 1
ATOM 1583 C C . ASP B 1 42 ? 7.07100 -5.79600 8.10600 1.000 72.93000 42 ASP B C 1
ATOM 1584 O O . ASP B 1 42 ? 6.70300 -4.62200 7.92900 1.000 65.97000 42 ASP B O 1
ATOM 1589 N N . VAL B 1 43 ? 8.35200 -6.12200 8.33900 1.000 72.60000 43 VAL B N 1
ATOM 1590 C CA . VAL B 1 43 ? 9.33800 -5.06600 8.47300 1.000 61.90000 43 VAL B CA 1
ATOM 1591 C C . VAL B 1 43 ? 9.35900 -4.23500 7.20400 1.000 68.64000 43 VAL B C 1
ATOM 1592 O O . VAL B 1 43 ? 9.34500 -3.00300 7.27400 1.000 79.29000 43 VAL B O 1
ATOM 1596 N N . TYR B 1 44 ? 9.29200 -4.90000 6.03800 1.000 64.93000 44 TYR B N 1
ATOM 1597 C CA . TYR B 1 44 ? 9.14200 -4.20000 4.75800 1.000 62.90000 44 TYR B CA 1
ATOM 1598 C C . TYR B 1 44 ? 8.03000 -3.16600 4.80200 1.000 77.24000 44 TYR B C 1
ATOM 1599 O O . TYR B 1 44 ? 8.27600 -1.96200 4.65300 1.000 82.04000 44 TYR B O 1
ATOM 1608 N N . LEU B 1 45 ? 6.78600 -3.62500 4.98900 1.000 70.96000 45 LEU B N 1
ATOM 1609 C CA . LEU B 1 45 ? 5.64300 -2.73100 4.83800 1.000 63.57000 45 LEU B CA 1
ATOM 1610 C C . LEU B 1 45 ? 5.76000 -1.53700 5.77900 1.000 69.37000 45 LEU B C 1
ATOM 1611 O O . LEU B 1 45 ? 5.40900 -0.41200 5.39900 1.000 76.10000 45 LEU B O 1
ATOM 1616 N N . LEU B 1 46 ? 6.30300 -1.74400 6.99100 1.000 66.68000 46 LEU B N 1
ATOM 1617 C CA . LEU B 1 46 ? 6.42500 -0.63000 7.94300 1.000 73.80000 46 LEU B CA 1
ATOM 1618 C C . LEU B 1 46 ? 7.55300 0.34500 7.58800 1.000 88.16000 46 LEU B C 1
ATOM 1619 O O . LEU B 1 46 ? 7.42800 1.54500 7.85100 1.000 94.14000 46 LEU B O 1
ATOM 1624 N N . VAL B 1 47 ? 8.67400 -0.14000 7.04200 1.000 85.18000 47 VAL B N 1
ATOM 1625 C CA . VAL B 1 47 ? 9.68900 0.77000 6.51400 1.000 97.66000 47 VAL B CA 1
ATOM 1626 C C . VAL B 1 47 ? 9.07800 1.70000 5.45900 1.000 107.36000 47 VAL B C 1
ATOM 1627 O O . VAL B 1 47 ? 9.37900 2.89700 5.42000 1.000 113.59000 47 VAL B O 1
ATOM 1631 N N . LYS B 1 48 ? 8.19500 1.16900 4.59800 1.000 107.95000 48 LYS B N 1
ATOM 1632 C CA . LYS B 1 48 ? 7.47400 2.00500 3.63200 1.000 104.69000 48 LYS B CA 1
ATOM 1633 C C . LYS B 1 48 ? 6.52400 2.98900 4.30600 1.000 104.85000 48 LYS B C 1
ATOM 1634 O O . LYS B 1 48 ? 6.24000 4.06600 3.76200 1.000 98.19000 48 LYS B O 1
ATOM 1640 N N . GLU B 1 49 ? 6.02400 2.65400 5.46400 1.000 96.24000 49 GLU B N 1
ATOM 1641 C CA . GLU B 1 49 ? 5.24600 3.70200 6.08300 1.000 101.25000 49 GLU B CA 1
ATOM 1642 C C . GLU B 1 49 ? 6.14800 4.86400 6.61000 1.000 101.51000 49 GLU B C 1
ATOM 1643 O O . GLU B 1 49 ? 5.69600 5.77800 7.26800 1.000 102.22000 49 GLU B O 1
ATOM 1649 N N . LYS B 1 50 ? 7.46400 4.90100 6.40300 1.000 107.51000 50 LYS B N 1
ATOM 1650 C CA . LYS B 1 50 ? 8.19800 6.15600 6.48200 1.000 98.53000 50 LYS B CA 1
ATOM 1651 C C . LYS B 1 50 ? 9.02300 6.42200 5.22000 1.000 99.04000 50 LYS B C 1
ATOM 1652 O O . LYS B 1 50 ? 8.90000 7.49000 4.62800 1.000 109.34000 50 LYS B O 1
ATOM 1658 N N . SER B 1 51 ? 9.84500 5.47300 4.77100 1.000 98.58000 51 SER B N 1
ATOM 1659 C CA . SER B 1 51 ? 10.74400 5.68800 3.63200 1.000 93.30000 51 SER B CA 1
ATOM 1660 C C . SER B 1 51 ? 10.45500 4.66700 2.55100 1.000 94.79000 51 SER B C 1
ATOM 1661 O O . SER B 1 51 ? 11.09600 3.61400 2.49400 1.000 99.65000 51 SER B O 1
ATOM 1664 N N . PRO B 1 52 ? 9.55200 4.94900 1.66700 1.000 97.46000 52 PRO B N 1
ATOM 1665 C CA . PRO B 1 52 ? 9.16500 3.94100 0.65500 1.000 101.43000 52 PRO B CA 1
ATOM 1666 C C . PRO B 1 52 ? 9.96900 3.97000 -0.64500 1.000 100.19000 52 PRO B C 1
ATOM 1667 O O . PRO B 1 52 ? 9.51600 3.39600 -1.63800 1.000 101.86000 52 PRO B O 1
ATOM 1671 N N . GLU B 1 53 ? 11.13100 4.60200 -0.68000 1.000 95.55000 53 GLU B N 1
ATOM 1672 C CA . GLU B 1 53 ? 12.06200 4.37700 -1.78000 1.000 99.44000 53 GLU B CA 1
ATOM 1673 C C . GLU B 1 53 ? 12.88300 3.11700 -1.56000 1.000 107.62000 53 GLU B C 1
ATOM 1674 O O . GLU B 1 53 ? 13.72200 2.76900 -2.40300 1.000 94.74000 53 GLU B O 1
ATOM 1680 N N . ILE B 1 54 ? 12.61500 2.42000 -0.45500 1.000 112.81000 54 ILE B N 1
ATOM 1681 C CA . ILE B 1 54 ? 13.60100 1.55600 0.18100 1.000 102.51000 54 ILE B CA 1
ATOM 1682 C C . ILE B 1 54 ? 13.93600 0.35200 -0.70500 1.000 102.61000 54 ILE B C 1
ATOM 1683 O O . ILE B 1 54 ? 15.10900 0.08000 -0.99100 1.000 127.48000 54 ILE B O 1
ATOM 1688 N N . GLY B 1 55 ? 12.91200 -0.36300 -1.17400 1.000 80.16000 55 GLY B N 1
ATOM 1689 C CA . GLY B 1 55 ? 13.12600 -1.62000 -1.87600 1.000 73.07000 55 GLY B CA 1
ATOM 1690 C C . GLY B 1 55 ? 13.03000 -2.80800 -0.92300 1.000 73.41000 55 GLY B C 1
ATOM 1691 O O . GLY B 1 55 ? 13.62700 -2.76700 0.15900 1.000 61.06000 55 GLY B O 1
ATOM 1692 N N . LEU B 1 56 ? 12.26100 -3.85600 -1.26500 1.000 70.48000 56 LEU B N 1
ATOM 1693 C CA . LEU B 1 56 ? 12.13800 -4.98900 -0.35300 1.000 65.20000 56 LEU B CA 1
ATOM 1694 C C . LEU B 1 56 ? 13.48200 -5.67400 -0.16300 1.000 72.62000 56 LEU B C 1
ATOM 1695 O O . LEU B 1 56 ? 13.88000 -5.97600 0.97100 1.000 70.57000 56 LEU B O 1
ATOM 1700 N N . ALA B 1 57 ? 14.20700 -5.90300 -1.26300 1.000 61.26000 57 ALA B N 1
ATOM 1701 C CA . ALA B 1 57 ? 15.46600 -6.63900 -1.17000 1.000 62.47000 57 ALA B CA 1
ATOM 1702 C C . ALA B 1 57 ? 16.44800 -5.95600 -0.20500 1.000 65.04000 57 ALA B C 1
ATOM 1703 O O . ALA B 1 57 ? 17.09700 -6.60900 0.62800 1.000 56.54000 57 ALA B O 1
ATOM 1705 N N . THR B 1 58 ? 16.55500 -4.63400 -0.29500 1.000 56.99000 58 THR B N 1
ATOM 1706 C CA . THR B 1 58 ? 17.29100 -3.91000 0.72700 1.000 58.46000 58 THR B CA 1
ATOM 1707 C C . THR B 1 58 ? 16.84200 -4.30900 2.14600 1.000 62.00000 58 THR B C 1
ATOM 1708 O O . THR B 1 58 ? 17.68200 -4.49500 3.03600 1.000 63.53000 58 THR B O 1
ATOM 1712 N N . VAL B 1 59 ? 15.52500 -4.41700 2.38700 1.000 63.93000 59 VAL B N 1
ATOM 1713 C CA . VAL B 1 59 ? 15.04100 -4.65300 3.74800 1.000 69.17000 59 VAL B CA 1
ATOM 1714 C C . VAL B 1 59 ? 15.50400 -6.02200 4.20200 1.000 70.17000 59 VAL B C 1
ATOM 1715 O O . VAL B 1 59 ? 16.01500 -6.21100 5.31800 1.000 67.68000 59 VAL B O 1
ATOM 1719 N N . TYR B 1 60 ? 15.34600 -6.98700 3.30500 1.000 71.87000 60 TYR B N 1
ATOM 1720 C CA . TYR B 1 60 ? 15.73500 -8.35500 3.58200 1.000 65.57000 60 TYR B CA 1
ATOM 1721 C C . TYR B 1 60 ? 17.22700 -8.42100 3.88300 1.000 69.14000 60 TYR B C 1
ATOM 1722 O O . TYR B 1 60 ? 17.63700 -8.83200 4.97100 1.000 81.33000 60 TYR B O 1
ATOM 1731 N N . ARG B 1 61 ? 18.05400 -7.93800 2.95100 1.000 70.81000 61 ARG B N 1
ATOM 1732 C CA . ARG B 1 61 ? 19.49500 -7.99500 3.13100 1.000 58.92000 61 ARG B CA 1
ATOM 1733 C C . ARG B 1 61 ? 19.88400 -7.41800 4.46000 1.000 60.23000 61 ARG B C 1
ATOM 1734 O O . ARG B 1 61 ? 20.71300 -8.00000 5.17200 1.000 64.95000 61 ARG B O 1
ATOM 1742 N N . THR B 1 62 ? 19.26700 -6.28900 4.82300 1.000 53.09000 62 THR B N 1
ATOM 1743 C CA . THR B 1 62 ? 19.56700 -5.66800 6.10800 1.000 62.80000 62 THR B CA 1
ATOM 1744 C C . THR B 1 62 ? 19.21900 -6.59500 7.26100 1.000 56.26000 62 THR B C 1
ATOM 1745 O O . THR B 1 62 ? 20.03800 -6.79100 8.17200 1.000 54.15000 62 THR B O 1
ATOM 1749 N N . LEU B 1 63 ? 17.99800 -7.15900 7.25600 1.000 57.31000 63 LEU B N 1
ATOM 1750 C CA . LEU B 1 63 ? 17.63400 -8.10900 8.30500 1.000 53.64000 63 LEU B CA 1
ATOM 1751 C C . LEU B 1 63 ? 18.65100 -9.23800 8.36400 1.000 61.79000 63 LEU B C 1
ATOM 1752 O O . LEU B 1 63 ? 19.20800 -9.53300 9.42600 1.000 65.00000 63 LEU B O 1
ATOM 1757 N N . GLU B 1 64 ? 18.98500 -9.79900 7.19900 1.000 61.82000 64 GLU B N 1
ATOM 1758 C CA . GLU B 1 64 ? 19.88300 -10.93500 7.09400 1.000 54.64000 64 GLU B CA 1
ATOM 1759 C C . GLU B 1 64 ? 21.27000 -10.58500 7.56900 1.000 54.15000 64 GLU B C 1
ATOM 1760 O O . GLU B 1 64 ? 22.03300 -11.46600 8.01800 1.000 50.98000 64 GLU B O 1
ATOM 1766 N N . LEU B 1 65 ? 21.59700 -9.30000 7.51100 1.000 64.16000 65 LEU B N 1
ATOM 1767 C CA . LEU B 1 65 ? 22.85300 -8.84400 8.08200 1.000 67.45000 65 LEU B CA 1
ATOM 1768 C C . LEU B 1 65 ? 22.75900 -8.83200 9.59900 1.000 59.11000 65 LEU B C 1
ATOM 1769 O O . LEU B 1 65 ? 23.67000 -9.30400 10.28200 1.000 50.46000 65 LEU B O 1
ATOM 1774 N N . LEU B 1 66 ? 21.63500 -8.34800 10.13500 1.000 61.61000 66 LEU B N 1
ATOM 1775 C CA . LEU B 1 66 ? 21.51100 -8.22200 11.58000 1.000 66.00000 66 LEU B CA 1
ATOM 1776 C C . LEU B 1 66 ? 21.60400 -9.58800 12.24400 1.000 71.86000 66 LEU B C 1
ATOM 1777 O O . LEU B 1 66 ? 22.34400 -9.77200 13.23200 1.000 68.90000 66 LEU B O 1
ATOM 1782 N N . SER B 1 67 ? 20.93100 -10.57400 11.64500 1.000 75.30000 67 SER B N 1
ATOM 1783 C CA . SER B 1 67 ? 20.81700 -11.89500 12.23500 1.000 69.12000 67 SER B CA 1
ATOM 1784 C C . SER B 1 67 ? 22.13300 -12.66700 12.18100 1.000 71.07000 67 SER B C 1
ATOM 1785 O O . SER B 1 67 ? 22.42000 -13.47600 13.08400 1.000 84.92000 67 SER B O 1
ATOM 1788 N N . GLU B 1 68 ? 22.91700 -12.47800 11.12200 1.000 64.63000 68 GLU B N 1
ATOM 1789 C CA . GLU B 1 68 ? 24.30200 -12.93200 11.15900 1.000 67.44000 68 GLU B CA 1
ATOM 1790 C C . GLU B 1 68 ? 25.01700 -12.38200 12.37600 1.000 67.45000 68 GLU B C 1
ATOM 1791 O O . GLU B 1 68 ? 25.58100 -13.12000 13.18900 1.000 75.31000 68 GLU B O 1
ATOM 1797 N N . LEU B 1 69 ? 24.95500 -11.07800 12.52900 1.000 68.04000 69 LEU B N 1
ATOM 1798 C CA . LEU B 1 69 ? 25.78900 -10.37100 13.47400 1.000 73.91000 69 LEU B CA 1
ATOM 1799 C C . LEU B 1 69 ? 25.17500 -10.35600 14.86000 1.000 75.46000 69 LEU B C 1
ATOM 1800 O O . LEU B 1 69 ? 25.60600 -9.58100 15.73100 1.000 74.01000 69 LEU B O 1
ATOM 1805 N N . LYS B 1 70 ? 24.24400 -11.27800 15.08900 1.000 77.75000 70 LYS B N 1
ATOM 1806 C CA . LYS B 1 70 ? 23.61800 -11.51600 16.37400 1.000 81.84000 70 LYS B CA 1
ATOM 1807 C C . LYS B 1 70 ? 23.21300 -10.18300 16.99200 1.000 78.45000 70 LYS B C 1
ATOM 1808 O O . LYS B 1 70 ? 23.74700 -9.72000 17.99700 1.000 78.04000 70 LYS B O 1
ATOM 1814 N N . VAL B 1 71 ? 22.31700 -9.52000 16.28100 1.000 81.95000 71 VAL B N 1
ATOM 1815 C CA . VAL B 1 71 ? 21.57300 -8.38900 16.80600 1.000 85.40000 71 VAL B CA 1
ATOM 1816 C C . VAL B 1 71 ? 20.07300 -8.66800 16.77400 1.000 90.32000 71 VAL B C 1
ATOM 1817 O O . VAL B 1 71 ? 19.35200 -8.30700 17.71600 1.000 102.68000 71 VAL B O 1
ATOM 1821 N N . VAL B 1 72 ? 19.58800 -9.34700 15.72300 1.000 75.10000 72 VAL B N 1
ATOM 1822 C CA . VAL B 1 72 ? 18.28500 -10.00200 15.73600 1.000 76.16000 72 VAL B CA 1
ATOM 1823 C C . VAL B 1 72 ? 18.48800 -11.50200 15.54800 1.000 80.15000 72 VAL B C 1
ATOM 1824 O O . VAL B 1 72 ? 19.58600 -11.97500 15.23400 1.000 81.95000 72 VAL B O 1
ATOM 1828 N N . ASP B 1 73 ? 17.39700 -12.24400 15.75000 1.000 84.75000 73 ASP B N 1
ATOM 1829 C CA . ASP B 1 73 ? 17.34400 -13.68400 15.54400 1.000 77.49000 73 ASP B CA 1
ATOM 1830 C C . ASP B 1 73 ? 16.29200 -14.00700 14.50400 1.000 70.20000 73 ASP B C 1
ATOM 1831 O O . ASP B 1 73 ? 15.11800 -13.71800 14.71800 1.000 65.72000 73 ASP B O 1
ATOM 1836 N N . LYS B 1 74 ? 16.69400 -14.62600 13.39900 1.000 65.82000 74 LYS B N 1
ATOM 1837 C CA . LYS B 1 74 ? 15.70900 -15.38300 12.65400 1.000 71.13000 74 LYS B CA 1
ATOM 1838 C C . LYS B 1 74 ? 15.15100 -16.46100 13.57200 1.000 81.99000 74 LYS B C 1
ATOM 1839 O O . LYS B 1 74 ? 15.88700 -17.06000 14.36200 1.000 91.75000 74 LYS B O 1
ATOM 1845 N N . ILE B 1 75 ? 13.83900 -16.67400 13.49800 1.000 82.32000 75 ILE B N 1
ATOM 1846 C CA . ILE B 1 75 ? 13.16600 -17.77600 14.17700 1.000 82.40000 75 ILE B CA 1
ATOM 1847 C C . ILE B 1 75 ? 12.09900 -18.29100 13.22600 1.000 78.22000 75 ILE B C 1
ATOM 1848 O O . ILE B 1 75 ? 11.46600 -17.51300 12.50800 1.000 79.78000 75 ILE B O 1
ATOM 1853 N N . ASN B 1 76 ? 11.92400 -19.59300 13.18100 1.000 74.41000 76 ASN B N 1
ATOM 1854 C CA . ASN B 1 76 ? 10.69600 -20.12600 12.63100 1.000 84.82000 76 ASN B CA 1
ATOM 1855 C C . ASN B 1 76 ? 9.95300 -20.78600 13.78500 1.000 81.95000 76 ASN B C 1
ATOM 1856 O O . ASN B 1 76 ? 10.44800 -21.76900 14.34500 1.000 86.50000 76 ASN B O 1
ATOM 1861 N N . PHE B 1 77 ? 8.80200 -20.21300 14.17500 1.000 77.36000 77 PHE B N 1
ATOM 1862 C CA . PHE B 1 77 ? 7.92300 -20.82200 15.16900 1.000 71.49000 77 PHE B CA 1
ATOM 1863 C C . PHE B 1 77 ? 6.99600 -21.85500 14.56900 1.000 71.89000 77 PHE B C 1
ATOM 1864 O O . PHE B 1 77 ? 6.08800 -22.32300 15.26300 1.000 88.76000 77 PHE B O 1
ATOM 1872 N N . GLY B 1 78 ? 7.15600 -22.17400 13.29500 1.000 74.17000 78 GLY B N 1
ATOM 1873 C CA . GLY B 1 78 ? 6.34100 -23.18200 12.66900 1.000 70.77000 78 GLY B CA 1
ATOM 1874 C C . GLY B 1 78 ? 5.08400 -22.67800 11.99900 1.000 63.18000 78 GLY B C 1
ATOM 1875 O O . GLY B 1 78 ? 4.19000 -23.47800 11.73200 1.000 68.94000 78 GLY B O 1
ATOM 1876 N N . ASP B 1 79 ? 4.93000 -21.38400 11.80300 1.000 66.00000 79 ASP B N 1
ATOM 1877 C CA . ASP B 1 79 ? 3.87500 -20.97100 10.90200 1.000 68.72000 79 ASP B CA 1
ATOM 1878 C C . ASP B 1 79 ? 4.38800 -20.90200 9.48100 1.000 65.54000 79 ASP B C 1
ATOM 1879 O O . ASP B 1 79 ? 3.65900 -20.44600 8.60000 1.000 61.11000 79 ASP B O 1
ATOM 1884 N N . GLY B 1 80 ? 5.62700 -21.31700 9.24900 1.000 63.50000 80 GLY B N 1
ATOM 1885 C CA . GLY B 1 80 ? 6.15400 -21.33900 7.91000 1.000 74.90000 80 GLY B CA 1
ATOM 1886 C C . GLY B 1 80 ? 6.69100 -20.01000 7.44700 1.000 71.32000 80 GLY B C 1
ATOM 1887 O O . GLY B 1 80 ? 6.80100 -19.77900 6.23400 1.000 71.90000 80 GLY B O 1
ATOM 1888 N N . VAL B 1 81 ? 7.00100 -19.11500 8.37300 1.000 70.29000 81 VAL B N 1
ATOM 1889 C CA . VAL B 1 81 ? 7.60100 -17.83600 8.04700 1.000 59.42000 81 VAL B CA 1
ATOM 1890 C C . VAL B 1 81 ? 8.69100 -17.55400 9.07900 1.000 69.79000 81 VAL B C 1
ATOM 1891 O O . VAL B 1 81 ? 8.48400 -17.74600 10.29300 1.000 67.99000 81 VAL B O 1
ATOM 1895 N N . SER B 1 82 ? 9.87000 -17.15800 8.57500 1.000 60.75000 82 SER B N 1
ATOM 1896 C CA . SER B 1 82 ? 10.98100 -16.75100 9.42500 1.000 56.46000 82 SER B CA 1
ATOM 1897 C C . SER B 1 82 ? 10.67600 -15.38500 10.00200 1.000 66.19000 82 SER B C 1
ATOM 1898 O O . SER B 1 82 ? 10.28700 -14.47400 9.26700 1.000 65.57000 82 SER B O 1
ATOM 1901 N N . ARG B 1 83 ? 10.84200 -15.23300 11.31400 1.000 72.10000 83 ARG B N 1
ATOM 1902 C CA . ARG B 1 83 ? 10.51800 -13.98500 11.99500 1.000 75.42000 83 ARG B CA 1
ATOM 1903 C C . ARG B 1 83 ? 11.75800 -13.42200 12.65600 1.000 83.62000 83 ARG B C 1
ATOM 1904 O O . ARG B 1 83 ? 12.50900 -14.15500 13.30600 1.000 81.98000 83 ARG B O 1
ATOM 1912 N N . TYR B 1 84 ? 11.96100 -12.12000 12.48800 1.000 84.01000 84 TYR B N 1
ATOM 1913 C CA . TYR B 1 84 ? 13.15200 -11.45900 12.98200 1.000 78.30000 84 TYR B CA 1
ATOM 1914 C C . TYR B 1 84 ? 12.74400 -10.70700 14.22700 1.000 84.10000 84 TYR B C 1
ATOM 1915 O O . TYR B 1 84 ? 12.00500 -9.72200 14.15700 1.000 82.89000 84 TYR B O 1
ATOM 1924 N N . ASP B 1 85 ? 13.20000 -11.21800 15.35700 1.000 101.77000 85 ASP B N 1
ATOM 1925 C CA . ASP B 1 85 ? 12.96600 -10.68300 16.68000 1.000 104.94000 85 ASP B CA 1
ATOM 1926 C C . ASP B 1 85 ? 14.30400 -10.18900 17.20800 1.000 102.60000 85 ASP B C 1
ATOM 1927 O O . ASP B 1 85 ? 15.31000 -10.89800 17.11800 1.000 118.86000 85 ASP B O 1
ATOM 1932 N N . LEU B 1 86 ? 14.32500 -8.97700 17.73900 1.000 95.31000 86 LEU B N 1
ATOM 1933 C CA . LEU B 1 86 ? 15.57200 -8.41600 18.23600 1.000 97.22000 86 LEU B CA 1
ATOM 1934 C C . LEU B 1 86 ? 16.10800 -9.20900 19.43000 1.000 105.75000 86 LEU B C 1
ATOM 1935 O O . LEU B 1 86 ? 15.37300 -9.92200 20.12100 1.000 116.42000 86 LEU B O 1
ATOM 1940 N N . ARG B 1 87 ? 17.41200 -9.10500 19.65800 1.000 104.63000 87 ARG B N 1
ATOM 1941 C CA . ARG B 1 87 ? 17.99100 -9.55900 20.91500 1.000 117.10000 87 ARG B CA 1
ATOM 1942 C C . ARG B 1 87 ? 18.67500 -8.36100 21.56700 1.000 138.41000 87 ARG B C 1
ATOM 1943 O O . ARG B 1 87 ? 19.89800 -8.18600 21.54000 1.000 137.33000 87 ARG B O 1
ATOM 1951 N N . GLN B 1 88 ? 17.87700 -7.63300 22.36800 1.000 166.31000 88 GLN B N 1
ATOM 1952 C CA . GLN B 1 88 ? 18.42900 -6.46300 23.09800 1.000 148.26000 88 GLN B CA 1
ATOM 1953 C C . GLN B 1 88 ? 19.35900 -7.14100 24.07700 1.000 152.79000 88 GLN B C 1
ATOM 1954 O O . GLN B 1 88 ? 20.45900 -6.61900 24.35200 1.000 142.56000 88 GLN B O 1
ATOM 1960 N N . GLU B 1 89 ? 18.89200 -8.28200 24.56700 1.000 157.69000 89 GLU B N 1
ATOM 1961 C CA . GLU B 1 89 ? 19.75900 -9.10000 25.38300 1.000 147.31000 89 GLU B CA 1
ATOM 1962 C C . GLU B 1 89 ? 21.18400 -9.08000 24.83600 1.000 161.12000 89 GLU B C 1
ATOM 1963 O O . GLU B 1 89 ? 22.13800 -8.78700 25.56400 1.000 168.16000 89 GLU B O 1
ATOM 1969 N N . ARG B 1 93 ? 10.86500 -18.65300 32.81000 1.000 150.88000 93 ARG B N 1
ATOM 1970 C CA . ARG B 1 93 ? 10.60900 -19.32400 31.54700 1.000 151.05000 93 ARG B CA 1
ATOM 1971 C C . ARG B 1 93 ? 10.16900 -18.32600 30.51500 1.000 150.05000 93 ARG B C 1
ATOM 1972 O O . ARG B 1 93 ? 9.30800 -17.50000 30.76900 1.000 151.02000 93 ARG B O 1
ATOM 1980 N N . PHE B 1 94 ? 10.75500 -18.43900 29.33200 1.000 155.96000 94 PHE B N 1
ATOM 1981 C CA . PHE B 1 94 ? 10.26900 -17.69600 28.18600 1.000 174.09000 94 PHE B CA 1
ATOM 1982 C C . PHE B 1 94 ? 8.77700 -17.95900 27.99500 1.000 185.10000 94 PHE B C 1
ATOM 1983 O O . PHE B 1 94 ? 8.28200 -19.06600 28.24000 1.000 166.20000 94 PHE B O 1
ATOM 1991 N N . HIS B 1 95 ? 8.06700 -16.93400 27.52100 1.000 204.56000 95 HIS B N 1
ATOM 1992 C CA . HIS B 1 95 ? 6.61400 -16.94500 27.39600 1.000 189.44000 95 HIS B CA 1
ATOM 1993 C C . HIS B 1 95 ? 6.15800 -17.87300 26.26900 1.000 160.80000 95 HIS B C 1
ATOM 1994 O O . HIS B 1 95 ? 6.92800 -18.63600 25.67200 1.000 150.24000 95 HIS B O 1
ATOM 2001 N N . HIS B 1 96 ? 4.86500 -17.80900 25.99700 1.000 129.25000 96 HIS B N 1
ATOM 2002 C CA . HIS B 1 96 ? 4.23400 -18.60100 24.96700 1.000 104.63000 96 HIS B CA 1
ATOM 2003 C C . HIS B 1 96 ? 3.70900 -17.66100 23.87600 1.000 93.59000 96 HIS B C 1
ATOM 2004 O O . HIS B 1 96 ? 3.73100 -16.43400 24.00100 1.000 94.33000 96 HIS B O 1
ATOM 2011 N N . HIS B 1 97 ? 3.30100 -18.24700 22.76200 1.000 85.90000 97 HIS B N 1
ATOM 2012 C CA . HIS B 1 97 ? 2.83200 -17.52700 21.58600 1.000 80.85000 97 HIS B CA 1
ATOM 2013 C C . HIS B 1 97 ? 1.61700 -18.24000 21.02100 1.000 72.48000 97 HIS B C 1
ATOM 2014 O O . HIS B 1 97 ? 1.62500 -19.46800 20.88800 1.000 72.06000 97 HIS B O 1
ATOM 2021 N N . LEU B 1 98 ? 0.61900 -17.48200 20.60500 1.000 71.13000 98 LEU B N 1
ATOM 2022 C CA . LEU B 1 98 ? -0.39400 -17.99200 19.69400 1.000 73.15000 98 LEU B CA 1
ATOM 2023 C C . LEU B 1 98 ? -0.19100 -17.24500 18.38000 1.000 71.19000 98 LEU B C 1
ATOM 2024 O O . LEU B 1 98 ? -0.22200 -16.01500 18.36300 1.000 78.14000 98 LEU B O 1
ATOM 2029 N N . ILE B 1 99 ? 0.07400 -17.95700 17.28900 1.000 65.01000 99 ILE B N 1
ATOM 2030 C CA . ILE B 1 99 ? 0.38700 -17.28900 16.03100 1.000 68.83000 99 ILE B CA 1
ATOM 2031 C C . ILE B 1 99 ? -0.62800 -17.76700 15.01700 1.000 72.39000 99 ILE B C 1
ATOM 2032 O O . ILE B 1 99 ? -0.60500 -18.93300 14.61000 1.000 75.63000 99 ILE B O 1
ATOM 2037 N N . CYS B 1 100 ? -1.49500 -16.84400 14.59700 1.000 77.44000 100 CYS B N 1
ATOM 2038 C CA . CYS B 1 100 ? -2.54300 -17.13900 13.59500 1.000 89.17000 100 CYS B CA 1
ATOM 2039 C C . CYS B 1 100 ? -1.89400 -17.42800 12.24500 1.000 87.59000 100 CYS B C 1
ATOM 2040 O O . CYS B 1 100 ? -1.08400 -16.59900 11.78700 1.000 80.68000 100 CYS B O 1
ATOM 2043 N N . THR B 1 101 ? -2.26200 -18.54900 11.62900 1.000 95.10000 101 THR B N 1
ATOM 2044 C CA . THR B 1 101 ? -1.66600 -18.94500 10.34300 1.000 94.26000 101 THR B CA 1
ATOM 2045 C C . THR B 1 101 ? -2.50900 -18.37400 9.23100 1.000 105.46000 101 THR B C 1
ATOM 2046 O O . THR B 1 101 ? -2.88200 -19.14100 8.32100 1.000 113.63000 101 THR B O 1
ATOM 2050 N N . GLN B 1 102 ? -2.81000 -17.07800 9.30200 1.000 106.79000 102 GLN B N 1
ATOM 2051 C CA . GLN B 1 102 ? -3.60700 -16.40400 8.25100 1.000 109.28000 102 GLN B CA 1
ATOM 2052 C C . GLN B 1 102 ? -3.43800 -14.89600 8.42000 1.000 103.77000 102 GLN B C 1
ATOM 2053 O O . GLN B 1 102 ? -2.75500 -14.26600 7.59000 1.000 94.38000 102 GLN B O 1
ATOM 2059 N N . CYS B 1 103 ? -4.03800 -14.35500 9.47500 1.000 100.39000 103 CYS B N 1
ATOM 2060 C CA . CYS B 1 103 ? -3.96200 -12.89700 9.71700 1.000 95.23000 103 CYS B CA 1
ATOM 2061 C C . CYS B 1 103 ? -2.67400 -12.58000 10.49400 1.000 102.23000 103 CYS B C 1
ATOM 2062 O O . CYS B 1 103 ? -2.47200 -11.39700 10.83500 1.000 102.73000 103 CYS B O 1
ATOM 2065 N N . GLY B 1 104 ? -1.83600 -13.58800 10.75800 1.000 92.56000 104 GLY B N 1
ATOM 2066 C CA . GLY B 1 104 ? -0.55800 -13.33500 11.42000 1.000 96.70000 104 GLY B CA 1
ATOM 2067 C C . GLY B 1 104 ? -0.66700 -12.71900 12.80400 1.000 103.08000 104 GLY B C 1
ATOM 2068 O O . GLY B 1 104 ? 0.31900 -12.14600 13.30500 1.000 90.98000 104 GLY B O 1
ATOM 2069 N N . ALA B 1 105 ? -1.84200 -12.83700 13.44300 1.000 92.25000 105 ALA B N 1
ATOM 2070 C CA . ALA B 1 105 ? -2.06800 -12.25600 14.76100 1.000 97.84000 105 ALA B CA 1
ATOM 2071 C C . ALA B 1 105 ? -1.31600 -13.03100 15.84500 1.000 101.48000 105 ALA B C 1
ATOM 2072 O O . ALA B 1 105 ? -1.67500 -14.16700 16.17300 1.000 118.85000 105 ALA B O 1
ATOM 2074 N N . VAL B 1 106 ? -0.30600 -12.39500 16.42700 1.000 86.95000 106 VAL B N 1
ATOM 2075 C CA . VAL B 1 106 ? 0.44700 -12.91900 17.55800 1.000 81.45000 106 VAL B CA 1
ATOM 2076 C C . VAL B 1 106 ? -0.25600 -12.55800 18.86400 1.000 84.89000 106 VAL B C 1
ATOM 2077 O O . VAL B 1 106 ? -0.84700 -11.48300 18.99100 1.000 108.46000 106 VAL B O 1
ATOM 2081 N N . GLN B 1 107 ? -0.22400 -13.46000 19.84500 1.000 79.89000 107 GLN B N 1
ATOM 2082 C CA . GLN B 1 107 ? -0.66600 -13.16300 21.21300 1.000 91.73000 107 GLN B CA 1
ATOM 2083 C C . GLN B 1 107 ? 0.26700 -13.86300 22.19200 1.000 89.30000 107 GLN B C 1
ATOM 2084 O O . GLN B 1 107 ? 0.39000 -15.08900 22.17100 1.000 88.68000 107 GLN B O 1
ATOM 2090 N N . GLU B 1 108 ? 0.93200 -13.09900 23.04300 1.000 91.44000 108 GLU B N 1
ATOM 2091 C CA . GLU B 1 108 ? 1.74900 -13.70100 24.08600 1.000 99.13000 108 GLU B CA 1
ATOM 2092 C C . GLU B 1 108 ? 0.87700 -14.13300 25.26500 1.000 85.63000 108 GLU B C 1
ATOM 2093 O O . GLU B 1 108 ? -0.12200 -13.49600 25.60000 1.000 91.40000 108 GLU B O 1
ATOM 2099 N N . ILE B 1 109 ? 1.25400 -15.23500 25.89000 1.000 95.52000 109 ILE B N 1
ATOM 2100 C CA . ILE B 1 109 ? 0.59200 -15.69300 27.10300 1.000 103.55000 109 ILE B CA 1
ATOM 2101 C C . ILE B 1 109 ? 1.50700 -15.33800 28.25900 1.000 103.81000 109 ILE B C 1
ATOM 2102 O O . ILE B 1 109 ? 2.64000 -15.83100 28.32900 1.000 93.75000 109 ILE B O 1
ATOM 2107 N N . GLN B 1 110 ? 1.02400 -14.48700 29.16600 1.000 111.11000 110 GLN B N 1
ATOM 2108 C CA . GLN B 1 110 ? 1.85200 -14.09400 30.29400 1.000 110.27000 110 GLN B CA 1
ATOM 2109 C C . GLN B 1 110 ? 1.99400 -15.21800 31.31200 1.000 110.86000 110 GLN B C 1
ATOM 2110 O O . GLN B 1 110 ? 3.00800 -15.27500 32.02600 1.000 106.44000 110 GLN B O 1
ATOM 2116 N N . GLU B 1 111 ? 1.03300 -16.14600 31.35000 1.000 117.12000 111 GLU B N 1
ATOM 2117 C CA . GLU B 1 111 ? 0.99100 -17.19700 32.36000 1.000 111.28000 111 GLU B CA 1
ATOM 2118 C C . GLU B 1 111 ? 1.94600 -18.33200 31.99500 1.000 90.61000 111 GLU B C 1
ATOM 2119 O O . GLU B 1 111 ? 2.59700 -18.32400 30.95000 1.000 92.99000 111 GLU B O 1
ATOM 2125 N N . ASP B 1 112 ? 2.05300 -19.31600 32.87600 1.000 77.85000 112 ASP B N 1
ATOM 2126 C CA . ASP B 1 112 ? 2.90100 -20.47400 32.61100 1.000 93.24000 112 ASP B CA 1
ATOM 2127 C C . ASP B 1 112 ? 2.04200 -21.70200 32.81300 1.000 94.01000 112 ASP B C 1
ATOM 2128 O O . ASP B 1 112 ? 1.86900 -22.16900 33.94500 1.000 90.72000 112 ASP B O 1
ATOM 2133 N N . LEU B 1 113 ? 1.55500 -22.23500 31.70400 1.000 89.25000 113 LEU B N 1
ATOM 2134 C CA . LEU B 1 113 ? 0.57700 -23.29900 31.73500 1.000 74.89000 113 LEU B CA 1
ATOM 2135 C C . LEU B 1 113 ? 1.22300 -24.66200 31.80000 1.000 75.98000 113 LEU B C 1
ATOM 2136 O O . LEU B 1 113 ? 0.50000 -25.66800 31.88000 1.000 76.69000 113 LEU B O 1
ATOM 2141 N N . LEU B 1 114 ? 2.56400 -24.71800 31.77300 1.000 84.06000 114 LEU B N 1
ATOM 2142 C CA . LEU B 1 114 ? 3.23900 -25.99300 31.55500 1.000 81.43000 114 LEU B CA 1
ATOM 2143 C C . LEU B 1 114 ? 3.30100 -26.77100 32.85100 1.000 81.96000 114 LEU B C 1
ATOM 2144 O O . LEU B 1 114 ? 2.56900 -27.76000 32.98400 1.000 83.02000 114 LEU B O 1
ATOM 2149 N N . GLY B 1 115 ? 4.07700 -26.28900 33.82800 1.000 79.93000 115 GLY B N 1
ATOM 2150 C CA . GLY B 1 115 ? 3.98200 -26.86900 35.15200 1.000 78.15000 115 GLY B CA 1
ATOM 2151 C C . GLY B 1 115 ? 3.97100 -28.39300 35.13200 1.000 72.64000 115 GLY B C 1
ATOM 2152 O O . GLY B 1 115 ? 4.99200 -29.07200 34.98300 1.000 80.44000 115 GLY B O 1
ATOM 2153 N N . GLU B 1 116 ? 2.76100 -28.91600 35.35700 1.000 68.34000 116 GLU B N 1
ATOM 2154 C CA . GLU B 1 116 ? 2.45600 -30.33700 35.22100 1.000 74.51000 116 GLU B CA 1
ATOM 2155 C C . GLU B 1 116 ? 3.24500 -31.02200 34.10500 1.000 75.19000 116 GLU B C 1
ATOM 2156 O O . GLU B 1 116 ? 3.80000 -32.10200 34.31400 1.000 77.05000 116 GLU B O 1
ATOM 2162 N N . VAL B 1 117 ? 3.33400 -30.41200 32.92300 1.000 78.14000 117 VAL B N 1
ATOM 2163 C CA . VAL B 1 117 ? 4.10300 -31.02300 31.83500 1.000 67.07000 117 VAL B CA 1
ATOM 2164 C C . VAL B 1 117 ? 5.60100 -30.97800 32.12900 1.000 68.71000 117 VAL B C 1
ATOM 2165 O O . VAL B 1 117 ? 6.29800 -31.99200 32.02500 1.000 70.71000 117 VAL B O 1
ATOM 2169 N N . GLU B 1 118 ? 6.12000 -29.77900 32.43200 1.000 75.24000 118 GLU B N 1
ATOM 2170 C CA . GLU B 1 118 ? 7.51400 -29.59600 32.84300 1.000 74.81000 118 GLU B CA 1
ATOM 2171 C C . GLU B 1 118 ? 7.97400 -30.66300 33.83100 1.000 78.30000 118 GLU B C 1
ATOM 2172 O O . GLU B 1 118 ? 9.02300 -31.28800 33.64200 1.000 76.47000 118 GLU B O 1
ATOM 2178 N N . ARG B 1 119 ? 7.17300 -30.90800 34.87900 1.000 74.85000 119 ARG B N 1
ATOM 2179 C CA . ARG B 1 119 ? 7.52900 -31.91700 35.87600 1.000 78.31000 119 ARG B CA 1
ATOM 2180 C C . ARG B 1 119 ? 7.48900 -33.31800 35.27600 1.000 80.24000 119 ARG B C 1
ATOM 2181 O O . ARG B 1 119 ? 8.45000 -34.08600 35.41600 1.000 78.78000 119 ARG B O 1
ATOM 2189 N N . LYS B 1 120 ? 6.38400 -33.66700 34.60200 1.000 75.17000 120 LYS B N 1
ATOM 2190 C CA . LYS B 1 120 ? 6.27300 -34.97400 33.96800 1.000 70.17000 120 LYS B CA 1
ATOM 2191 C C . LYS B 1 120 ? 7.52100 -35.29500 33.16000 1.000 75.24000 120 LYS B C 1
ATOM 2192 O O . LYS B 1 120 ? 8.11000 -36.37400 33.30600 1.000 74.06000 120 LYS B O 1
ATOM 2198 N N . VAL B 1 121 ? 7.92700 -34.36400 32.29700 1.000 70.34000 121 VAL B N 1
ATOM 2199 C CA . VAL B 1 121 ? 9.14000 -34.53600 31.50800 1.000 76.75000 121 VAL B CA 1
ATOM 2200 C C . VAL B 1 121 ? 10.25200 -34.93700 32.45400 1.000 76.86000 121 VAL B C 1
ATOM 2201 O O . VAL B 1 121 ? 10.80300 -36.03600 32.32000 1.000 71.20000 121 VAL B O 1
ATOM 2205 N N . GLU B 1 122 ? 10.52200 -34.08200 33.45200 1.000 72.00000 122 GLU B N 1
ATOM 2206 C CA . GLU B 1 122 ? 11.64000 -34.29500 34.36000 1.000 71.35000 122 GLU B CA 1
ATOM 2207 C C . GLU B 1 122 ? 11.65200 -35.73000 34.83600 1.000 72.13000 122 GLU B C 1
ATOM 2208 O O . GLU B 1 122 ? 12.58000 -36.47200 34.51300 1.000 79.49000 122 GLU B O 1
ATOM 2214 N N . HIS B 1 123 ? 10.57500 -36.16000 35.50800 1.000 72.08000 123 HIS B N 1
ATOM 2215 C CA . HIS B 1 123 ? 10.42300 -37.55600 35.92900 1.000 63.27000 123 HIS B CA 1
ATOM 2216 C C . HIS B 1 123 ? 10.66100 -38.54000 34.79200 1.000 74.85000 123 HIS B C 1
ATOM 2217 O O . HIS B 1 123 ? 11.34400 -39.55400 34.96500 1.000 71.99000 123 HIS B O 1
ATOM 2224 N N . ASP B 1 124 ? 10.05300 -38.27700 33.62400 1.000 77.76000 124 ASP B N 1
ATOM 2225 C CA . ASP B 1 124 ? 9.95900 -39.28700 32.57200 1.000 58.43000 124 ASP B CA 1
ATOM 2226 C C . ASP B 1 124 ? 11.27500 -39.48100 31.83700 1.000 64.42000 124 ASP B C 1
ATOM 2227 O O . ASP B 1 124 ? 11.52300 -40.56700 31.29600 1.000 64.58000 124 ASP B O 1
ATOM 2232 N N . TRP B 1 125 ? 12.11300 -38.43000 31.79400 1.000 81.21000 125 TRP B N 1
ATOM 2233 C CA . TRP B 1 125 ? 13.36000 -38.35600 31.03500 1.000 64.80000 125 TRP B CA 1
ATOM 2234 C C . TRP B 1 125 ? 14.58300 -38.06500 31.90800 1.000 74.10000 125 TRP B C 1
ATOM 2235 O O . TRP B 1 125 ? 15.72500 -38.12000 31.41300 1.000 78.37000 125 TRP B O 1
ATOM 2246 N N . SER B 1 126 ? 14.38100 -37.79100 33.19500 1.000 72.05000 126 SER B N 1
ATOM 2247 C CA . SER B 1 126 ? 15.43400 -37.36100 34.10600 1.000 67.04000 126 SER B CA 1
ATOM 2248 C C . SER B 1 126 ? 16.18000 -36.20300 33.48300 1.000 72.17000 126 SER B C 1
ATOM 2249 O O . SER B 1 126 ? 17.34500 -36.28700 33.12500 1.000 68.48000 126 SER B O 1
ATOM 2252 N N . PHE B 1 127 ? 15.41600 -35.14800 33.25800 1.000 78.89000 127 PHE B N 1
ATOM 2253 C CA . PHE B 1 127 ? 15.87700 -33.93500 32.61700 1.000 72.38000 127 PHE B CA 1
ATOM 2254 C C . PHE B 1 127 ? 15.64600 -32.80000 33.59100 1.000 83.43000 127 PHE B C 1
ATOM 2255 O O . PHE B 1 127 ? 14.64400 -32.77300 34.30900 1.000 103.25000 127 PHE B O 1
ATOM 2263 N N . LYS B 1 128 ? 16.58900 -31.89100 33.64500 1.000 87.95000 128 LYS B N 1
ATOM 2264 C CA . LYS B 1 128 ? 16.49200 -30.73900 34.52800 1.000 86.08000 128 LYS B CA 1
ATOM 2265 C C . LYS B 1 128 ? 16.09100 -29.58200 33.62200 1.000 80.94000 128 LYS B C 1
ATOM 2266 O O . LYS B 1 128 ? 16.90900 -29.07800 32.84600 1.000 83.78000 128 LYS B O 1
ATOM 2272 N N . VAL B 1 129 ? 14.83200 -29.20900 33.66300 1.000 69.60000 129 VAL B N 1
ATOM 2273 C CA . VAL B 1 129 ? 14.38400 -28.12200 32.81200 1.000 72.25000 129 VAL B CA 1
ATOM 2274 C C . VAL B 1 129 ? 14.94000 -26.81800 33.37400 1.000 87.06000 129 VAL B C 1
ATOM 2275 O O . VAL B 1 129 ? 15.22200 -26.70000 34.57700 1.000 86.19000 129 VAL B O 1
ATOM 2279 N N . LYS B 1 130 ? 15.24900 -25.89200 32.46100 1.000 85.53000 130 LYS B N 1
ATOM 2280 C CA . LYS B 1 130 ? 15.62900 -24.52400 32.77600 1.000 81.07000 130 LYS B CA 1
ATOM 2281 C C . LYS B 1 130 ? 14.74500 -23.51200 32.03500 1.000 92.99000 130 LYS B C 1
ATOM 2282 O O . LYS B 1 130 ? 14.23300 -22.56100 32.63400 1.000 103.34000 130 LYS B O 1
ATOM 2288 N N . ASP B 1 131 ? 14.54900 -23.68700 30.73400 1.000 91.38000 131 ASP B N 1
ATOM 2289 C CA . ASP B 1 131 ? 13.79400 -22.71100 29.96100 1.000 96.79000 131 ASP B CA 1
ATOM 2290 C C . ASP B 1 131 ? 12.82300 -23.44100 29.03400 1.000 95.48000 131 ASP B C 1
ATOM 2291 O O . ASP B 1 131 ? 13.00600 -24.62800 28.75000 1.000 108.72000 131 ASP B O 1
ATOM 2296 N N . HIS B 1 132 ? 11.77300 -22.74800 28.56100 1.000 80.21000 132 HIS B N 1
ATOM 2297 C CA . HIS B 1 132 ? 10.87700 -23.41700 27.62100 1.000 71.29000 132 HIS B CA 1
ATOM 2298 C C . HIS B 1 132 ? 10.11300 -22.44700 26.72500 1.000 78.74000 132 HIS B C 1
ATOM 2299 O O . HIS B 1 132 ? 9.57500 -21.43700 27.18500 1.000 92.06000 132 HIS B O 1
ATOM 2306 N N . ARG B 1 133 ? 10.02300 -22.80500 25.44700 1.000 66.87000 133 ARG B N 1
ATOM 2307 C CA . ARG B 1 133 ? 9.46500 -21.93500 24.42500 1.000 79.51000 133 ARG B CA 1
ATOM 2308 C C . ARG B 1 133 ? 8.37000 -22.66600 23.65100 1.000 80.92000 133 ARG B C 1
ATOM 2309 O O . ARG B 1 133 ? 8.67200 -23.49900 22.78400 1.000 78.80000 133 ARG B O 1
ATOM 2317 N N . LEU B 1 134 ? 7.10500 -22.28200 23.87300 1.000 72.11000 134 LEU B N 1
ATOM 2318 C CA . LEU B 1 134 ? 5.95600 -22.95900 23.21000 1.000 62.84000 134 LEU B CA 1
ATOM 2319 C C . LEU B 1 134 ? 5.24400 -22.01300 22.23600 1.000 59.58000 134 LEU B C 1
ATOM 2320 O O . LEU B 1 134 ? 5.03500 -20.84700 22.60400 1.000 73.76000 134 LEU B O 1
ATOM 2325 N N . THR B 1 135 ? 4.87500 -22.51000 21.05400 1.000 62.29000 135 THR B N 1
ATOM 2326 C CA . THR B 1 135 ? 4.13500 -21.70100 20.06600 1.000 61.47000 135 THR B CA 1
ATOM 2327 C C . THR B 1 135 ? 2.95800 -22.49800 19.56400 1.000 70.00000 135 THR B C 1
ATOM 2328 O O . THR B 1 135 ? 3.14800 -23.68500 19.26500 1.000 71.41000 135 THR B O 1
ATOM 2332 N N . PHE B 1 136 ? 1.78500 -21.87200 19.46500 1.000 72.77000 136 PHE B N 1
ATOM 2333 C CA . PHE B 1 136 ? 0.55500 -22.57000 19.01300 1.000 67.12000 136 PHE B CA 1
ATOM 2334 C C . PHE B 1 136 ? 0.15700 -22.05200 17.64400 1.000 76.66000 136 PHE B C 1
ATOM 2335 O O . PHE B 1 136 ? 0.39100 -20.86600 17.35800 1.000 90.92000 136 PHE B O 1
ATOM 2343 N N . HIS B 1 137 ? -0.44500 -22.90900 16.82100 1.000 74.73000 137 HIS B N 1
ATOM 2344 C CA . HIS B 1 137 ? -0.83200 -22.53100 15.46300 1.000 75.60000 137 HIS B CA 1
ATOM 2345 C C . HIS B 1 137 ? -2.31700 -22.72500 15.28500 1.000 95.82000 137 HIS B C 1
ATOM 2346 O O . HIS B 1 137 ? -2.78500 -23.86600 15.26400 1.000 91.37000 137 HIS B O 1
ATOM 2353 N N . GLY B 1 138 ? -3.05200 -21.63000 15.13900 1.000 112.19000 138 GLY B N 1
ATOM 2354 C CA . GLY B 1 138 ? -4.43700 -21.76900 14.73900 1.000 114.91000 138 GLY B CA 1
ATOM 2355 C C . GLY B 1 138 ? -5.21600 -20.50000 14.47100 1.000 111.91000 138 GLY B C 1
ATOM 2356 O O . GLY B 1 138 ? -5.27600 -19.62400 15.33500 1.000 114.46000 138 GLY B O 1
ATOM 2357 N N . ILE B 1 139 ? -5.88900 -20.43000 13.31700 1.000 115.73000 139 ILE B N 1
ATOM 2358 C CA . ILE B 1 139 ? -6.56500 -19.21400 12.84900 1.000 123.66000 139 ILE B CA 1
ATOM 2359 C C . ILE B 1 139 ? -7.39500 -18.61500 13.98300 1.000 122.56000 139 ILE B C 1
ATOM 2360 O O . ILE B 1 139 ? -8.24200 -19.29900 14.57000 1.000 122.64000 139 ILE B O 1
ATOM 2365 N N . CYS B 1 140 ? -7.13600 -17.34400 14.31800 1.000 122.88000 140 CYS B N 1
ATOM 2366 C CA . CYS B 1 140 ? -7.45200 -16.80700 15.63900 1.000 125.10000 140 CYS B CA 1
ATOM 2367 C C . CYS B 1 140 ? -8.92000 -16.39100 15.73600 1.000 148.40000 140 CYS B C 1
ATOM 2368 O O . CYS B 1 140 ? -9.68500 -16.47900 14.77100 1.000 177.98000 140 CYS B O 1
ATOM 2371 N N . LYS B 1 141 ? -9.31800 -15.97900 16.94600 1.000 147.33000 141 LYS B N 1
ATOM 2372 C CA . LYS B 1 141 ? -10.70300 -15.64800 17.28900 1.000 137.49000 141 LYS B CA 1
ATOM 2373 C C . LYS B 1 141 ? -11.39300 -14.85800 16.18900 1.000 135.56000 141 LYS B C 1
ATOM 2374 O O . LYS B 1 141 ? -12.44200 -15.24400 15.65800 1.000 136.77000 141 LYS B O 1
ATOM 2380 N N . ASN B 1 142 ? -10.75100 -13.76900 15.80800 1.000 129.75000 142 ASN B N 1
ATOM 2381 C CA . ASN B 1 142 ? -11.36700 -12.81300 14.90900 1.000 133.08000 142 ASN B CA 1
ATOM 2382 C C . ASN B 1 142 ? -11.50400 -13.35400 13.49800 1.000 134.91000 142 ASN B C 1
ATOM 2383 O O . ASN B 1 142 ? -12.44200 -12.98900 12.78200 1.000 139.95000 142 ASN B O 1
ATOM 2388 N N . CYS B 1 143 ? -10.58300 -14.20300 13.07000 1.000 129.94000 143 CYS B N 1
ATOM 2389 C CA . CYS B 1 143 ? -10.71300 -14.76300 11.73500 1.000 131.88000 143 CYS B CA 1
ATOM 2390 C C . CYS B 1 143 ? -11.76900 -15.87200 11.70400 1.000 135.58000 143 CYS B C 1
ATOM 2391 O O . CYS B 1 143 ? -12.40200 -16.10300 10.66300 1.000 135.23000 143 CYS B O 1
ATOM 2394 N N . GLN B 1 144 ? -12.04000 -16.50400 12.84900 1.000 133.24000 144 GLN B N 1
ATOM 2395 C CA . GLN B 1 144 ? -13.13500 -17.46200 12.92900 1.000 145.59000 144 GLN B CA 1
ATOM 2396 C C . GLN B 1 144 ? -14.49000 -16.79400 12.72900 1.000 144.24000 144 GLN B C 1
ATOM 2397 O O . GLN B 1 144 ? -15.50200 -17.48900 12.56200 1.000 136.22000 144 GLN B O 1
ATOM 2403 N N . GLU B 1 145 ? -14.52500 -15.46000 12.74500 1.000 150.09000 145 GLU B N 1
ATOM 2404 C CA . GLU B 1 145 ? -15.74000 -14.69300 12.53100 1.000 151.54000 145 GLU B CA 1
ATOM 2405 C C . GLU B 1 145 ? -15.68800 -13.77700 11.30300 1.000 142.03000 145 GLU B C 1
ATOM 2406 O O . GLU B 1 145 ? -16.70100 -13.13500 10.98800 1.000 135.14000 145 GLU B O 1
ATOM 2412 N N . ASN B 1 146 ? -14.55300 -13.70800 10.59800 1.000 138.78000 146 ASN B N 1
ATOM 2413 C CA . ASN B 1 146 ? -14.41300 -12.90100 9.37500 1.000 135.12000 146 ASN B CA 1
ATOM 2414 C C . ASN B 1 146 ? -13.84900 -13.72300 8.21000 1.000 126.88000 146 ASN B C 1
ATOM 2415 O O . ASN B 1 146 ? -12.66200 -13.58400 7.86100 1.000 109.23000 146 ASN B O 1
#

Radius of gyration: 22.03 Å; Cα contacts (8 Å, |Δi|>4): 402; chains: 2; bounding box: 63×48×63 Å

B-factor: mean 85.71, std 26.64, range [39.67, 210.02]

Organism: Bacillus cereus (strain 03BB102) (NCBI:txid572264)

InterPro domains:
  IPR002481 Ferric-uptake regulator [PF01475] (15-136)
  IPR002481 Ferric-uptake regulator [PTHR33202] (3-147)
  IPR002481 Ferric-uptake regulator [cd07153] (21-140)
  IPR036388 Winged helix-like DNA-binding domain superfamily [G3DSA:1.10.10.10] (1-87)
  IPR036390 Winged helix DNA-binding domain superfamily [SSF46785] (6-142)
  IPR043135 Ferric-uptake regulator, C-terminal domain [G3DSA:3.30.1490.190] (93-150)